Protein AF-A0A4R3VBX6-F1 (afdb_monomer)

Organism: Roseateles saccharophilus (NCBI:txid304)

Structure (mmCIF, N/CA/C/O backbone):
data_AF-A0A4R3VBX6-F1
#
_entry.id   AF-A0A4R3VBX6-F1
#
loop_
_atom_site.group_PDB
_atom_site.id
_atom_site.type_symbol
_atom_site.label_atom_id
_atom_site.label_alt_id
_atom_site.label_comp_id
_atom_site.label_asym_id
_atom_site.label_entity_id
_atom_site.label_seq_id
_atom_site.pdbx_PDB_ins_code
_atom_site.Cartn_x
_atom_site.Cartn_y
_atom_site.Cartn_z
_atom_site.occupancy
_atom_site.B_iso_or_equiv
_atom_site.auth_seq_id
_atom_site.auth_comp_id
_atom_site.auth_asym_id
_atom_site.auth_atom_id
_atom_site.pdbx_PDB_model_num
ATOM 1 N N . MET A 1 1 ? -24.095 37.339 25.255 1.00 48.41 1 MET A N 1
ATOM 2 C CA . MET A 1 1 ? -24.919 38.027 26.281 1.00 48.41 1 MET A CA 1
ATOM 3 C C . MET A 1 1 ? -25.856 37.111 27.073 1.00 48.41 1 MET A C 1
ATOM 5 O O . MET A 1 1 ? -25.620 37.004 28.266 1.00 48.41 1 MET A O 1
ATOM 9 N N . LYS A 1 2 ? -26.851 36.411 26.489 1.00 44.28 2 LYS A N 1
ATOM 10 C CA . LYS A 1 2 ? -27.877 35.645 27.255 1.00 44.28 2 LYS A CA 1
ATOM 11 C C . LYS A 1 2 ? -27.348 34.708 28.371 1.00 44.28 2 LYS A C 1
ATOM 13 O O . LYS A 1 2 ? -27.997 34.581 29.400 1.00 44.28 2 LYS A O 1
ATOM 18 N N . ARG A 1 3 ? -26.157 34.109 28.217 1.00 49.22 3 ARG A N 1
ATOM 19 C CA . ARG A 1 3 ? -25.524 33.247 29.243 1.00 49.22 3 ARG A CA 1
ATOM 20 C C . ARG A 1 3 ? -25.089 33.982 30.527 1.00 49.22 3 ARG A C 1
ATOM 22 O O . ARG A 1 3 ? -25.084 33.365 31.583 1.00 49.22 3 ARG A O 1
ATOM 29 N N . TYR A 1 4 ? -24.781 35.281 30.466 1.00 43.50 4 TYR A N 1
ATOM 30 C CA . TYR A 1 4 ? -24.396 36.062 31.653 1.00 43.50 4 TYR A CA 1
ATOM 31 C C . TYR A 1 4 ? -25.599 36.405 32.544 1.00 43.50 4 TYR A C 1
ATOM 33 O O . TYR A 1 4 ? -25.472 36.410 33.763 1.00 43.50 4 TYR A O 1
ATOM 41 N N . LEU A 1 5 ? -26.782 36.613 31.952 1.00 49.84 5 LEU A N 1
ATOM 42 C CA . LEU A 1 5 ? -28.023 36.861 32.699 1.00 49.84 5 LEU A CA 1
ATOM 43 C C . LEU A 1 5 ? -28.456 35.634 33.518 1.00 49.84 5 LEU A C 1
ATOM 45 O O . LEU A 1 5 ? -28.866 35.783 34.664 1.00 49.84 5 LEU A O 1
ATOM 49 N N . ALA A 1 6 ? -28.292 34.424 32.971 1.00 53.47 6 ALA A N 1
ATOM 50 C CA . ALA A 1 6 ? -28.570 33.184 33.699 1.00 53.47 6 ALA A CA 1
ATOM 51 C C . ALA A 1 6 ? -27.660 33.013 34.933 1.00 53.47 6 ALA A C 1
ATOM 53 O O . ALA A 1 6 ? -28.135 32.653 36.006 1.00 53.47 6 ALA A O 1
ATOM 54 N N . ALA A 1 7 ? -26.367 33.335 34.805 1.00 54.19 7 ALA A N 1
ATOM 55 C CA . ALA A 1 7 ? -25.422 33.294 35.923 1.00 54.19 7 ALA A CA 1
ATOM 56 C C . ALA A 1 7 ? -25.696 34.378 36.987 1.00 54.19 7 ALA A C 1
ATOM 58 O O . ALA A 1 7 ? -25.443 34.150 38.168 1.00 54.19 7 A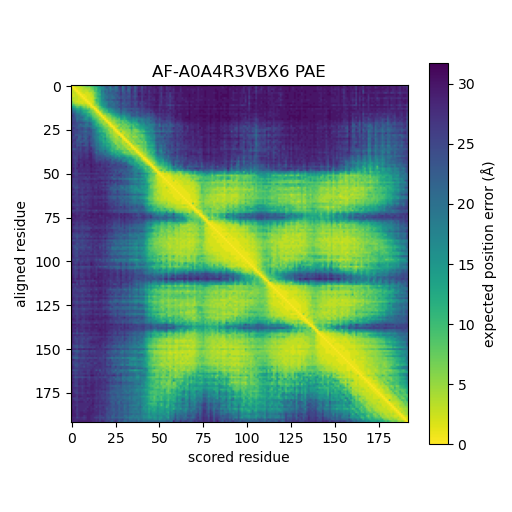LA A O 1
ATOM 59 N N . LEU A 1 8 ? -26.231 35.538 36.586 1.00 49.56 8 LEU A N 1
ATOM 60 C CA . LEU A 1 8 ? -26.621 36.604 37.513 1.00 49.56 8 LEU A CA 1
ATOM 61 C C . LEU A 1 8 ? -27.875 36.225 38.321 1.00 49.56 8 LEU A C 1
ATOM 63 O O . LEU A 1 8 ? -27.905 36.433 39.531 1.00 49.56 8 LEU A O 1
ATOM 67 N N . ALA A 1 9 ? -28.873 35.615 37.671 1.00 54.03 9 ALA A N 1
ATOM 68 C CA . ALA A 1 9 ? -30.117 35.184 38.312 1.00 54.03 9 ALA A CA 1
ATOM 69 C C . ALA A 1 9 ? -29.891 34.101 39.383 1.00 54.03 9 ALA A C 1
ATOM 71 O O . ALA A 1 9 ? -30.469 34.179 40.460 1.00 54.03 9 ALA A O 1
ATOM 72 N N . VAL A 1 10 ? -28.988 33.143 39.136 1.00 54.50 10 VAL A N 1
ATOM 73 C CA . VAL A 1 10 ? -28.615 32.100 40.116 1.00 54.50 10 VAL A CA 1
ATOM 74 C C . VAL A 1 10 ? -27.932 32.680 41.366 1.00 54.50 10 VAL A C 1
ATOM 76 O O . VAL A 1 10 ? -27.924 32.040 42.415 1.00 54.50 10 VAL A O 1
ATOM 79 N N . ARG A 1 11 ? -27.377 33.898 41.289 1.00 55.88 11 ARG A N 1
ATOM 80 C CA . ARG A 1 11 ? -26.692 34.562 42.410 1.00 55.88 11 ARG A CA 1
ATOM 81 C C . ARG A 1 11 ? -27.608 35.462 43.254 1.00 55.88 11 ARG A C 1
ATOM 83 O O . ARG A 1 11 ? -27.200 35.851 44.346 1.00 55.88 11 ARG A O 1
ATOM 90 N N . LEU A 1 12 ? -28.832 35.758 42.801 1.00 57.47 12 LEU A N 1
ATOM 91 C CA . LEU A 1 12 ? -29.881 36.361 43.633 1.00 57.47 12 LEU A CA 1
ATOM 92 C C . LEU A 1 12 ? -30.711 35.248 44.291 1.00 57.47 12 LEU A C 1
ATOM 94 O O . LEU A 1 12 ? -31.702 34.772 43.743 1.00 57.47 12 LEU A O 1
ATOM 98 N N . GLY A 1 13 ? -30.278 34.819 45.477 1.00 60.94 13 GLY A N 1
ATOM 99 C CA . GLY A 1 13 ? -30.939 33.769 46.251 1.00 60.94 13 GLY A CA 1
ATOM 100 C C . GLY A 1 13 ? -32.307 34.187 46.795 1.00 60.94 13 GLY A C 1
ATOM 101 O O . GLY A 1 13 ? -32.414 34.602 47.943 1.00 60.94 13 GLY A O 1
ATOM 102 N N . THR A 1 14 ? -33.355 34.026 45.988 1.00 58.94 14 THR A N 1
ATOM 103 C CA . THR A 1 14 ? -34.764 34.137 46.400 1.00 58.94 14 THR A CA 1
ATOM 104 C C . THR A 1 14 ? -35.565 32.979 45.810 1.00 58.94 14 THR A C 1
ATOM 106 O O . THR A 1 14 ? -36.120 33.091 44.717 1.00 58.94 14 THR A O 1
ATOM 109 N N . ILE A 1 15 ? -35.611 31.855 46.530 1.00 50.03 15 ILE A N 1
ATOM 110 C CA . ILE A 1 15 ? -36.481 30.716 46.212 1.00 50.03 15 ILE A CA 1
ATOM 111 C C . ILE A 1 15 ? -37.695 30.772 47.152 1.00 50.03 15 ILE A C 1
ATOM 113 O O . ILE A 1 15 ? -37.528 30.534 48.347 1.00 50.03 15 ILE A O 1
ATOM 117 N N . PRO A 1 16 ? -38.905 31.094 46.658 1.00 53.88 16 PRO A N 1
ATOM 118 C CA . PRO A 1 16 ? -40.135 30.822 47.391 1.00 53.88 16 PRO A CA 1
ATOM 119 C C . PRO A 1 16 ? -40.453 29.313 47.388 1.00 53.88 16 PRO A C 1
ATOM 121 O O . PRO A 1 16 ? -40.018 28.566 46.511 1.00 53.88 16 PRO A O 1
ATOM 124 N N . GLU A 1 17 ? -41.275 28.876 48.341 1.00 53.62 17 GLU A N 1
ATOM 125 C CA . GLU A 1 17 ? -41.513 27.461 48.682 1.00 53.62 17 GLU A CA 1
ATOM 126 C C . GLU A 1 17 ? -42.364 26.561 47.738 1.00 53.62 17 GLU A C 1
ATOM 128 O O . GLU A 1 17 ? -42.372 25.355 47.985 1.00 53.62 17 GLU A O 1
ATOM 133 N N . PRO A 1 18 ? -43.047 26.978 46.641 1.00 52.00 18 PRO A N 1
ATOM 134 C CA . PRO A 1 18 ? -43.838 26.018 45.848 1.00 52.00 18 PRO A CA 1
ATOM 135 C C . PRO A 1 18 ? -42.998 25.066 44.966 1.00 52.00 18 PRO A C 1
ATOM 137 O O . PRO A 1 18 ? -43.551 24.277 44.199 1.00 52.00 18 PRO A O 1
ATOM 140 N N . ALA A 1 19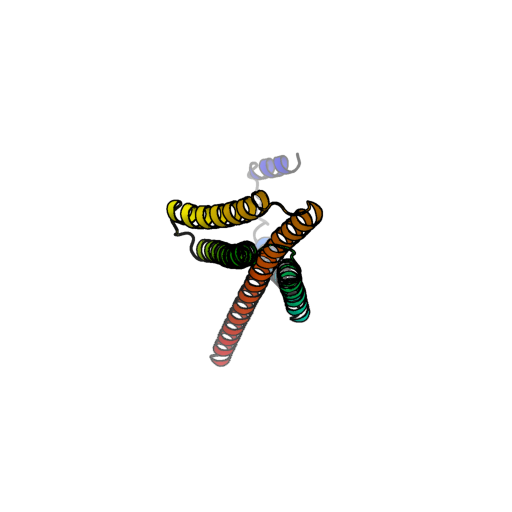 ? -41.663 25.119 45.039 1.00 53.88 19 ALA A N 1
ATOM 141 C CA . ALA A 1 19 ? -40.765 24.424 44.115 1.00 53.88 19 ALA A CA 1
ATOM 142 C C . ALA A 1 19 ? -40.692 22.890 44.286 1.00 53.88 19 ALA A C 1
ATOM 144 O O . ALA A 1 19 ? -40.231 22.210 43.370 1.00 53.88 19 ALA A O 1
ATOM 145 N N . PHE A 1 20 ? -41.136 22.314 45.411 1.00 53.22 20 PHE A N 1
ATOM 146 C CA . PHE A 1 20 ? -40.934 20.879 45.676 1.00 53.22 20 PHE A CA 1
ATOM 147 C C . PHE A 1 20 ? -41.836 19.957 44.831 1.00 53.22 20 PHE A C 1
ATOM 149 O O . PHE A 1 20 ? -41.401 18.889 44.400 1.00 53.22 20 PHE A O 1
ATOM 156 N N . ALA A 1 21 ? -43.067 20.383 44.522 1.00 53.22 21 ALA A N 1
ATOM 157 C CA . ALA A 1 21 ? -44.043 19.565 43.791 1.00 53.22 21 ALA A CA 1
ATOM 158 C C . ALA A 1 21 ? -43.707 19.372 42.296 1.00 53.22 21 ALA A C 1
ATOM 160 O O . ALA A 1 21 ? -44.076 18.359 41.708 1.00 53.22 21 ALA A O 1
ATOM 161 N N . GLY A 1 22 ? -42.979 20.308 41.674 1.00 51.50 22 GLY A N 1
ATOM 162 C CA . GLY A 1 22 ? -42.596 20.210 40.257 1.00 51.50 22 GLY A CA 1
ATOM 163 C C . GLY A 1 22 ? -41.413 19.270 39.982 1.00 51.50 22 GLY A C 1
ATOM 164 O O . GLY A 1 22 ? -41.263 18.769 38.868 1.00 51.50 22 GLY A O 1
ATOM 165 N N . ILE A 1 23 ? -40.572 19.000 40.988 1.00 55.59 23 ILE A N 1
ATOM 166 C CA . ILE A 1 23 ? -39.297 18.278 40.819 1.00 55.59 23 ILE A CA 1
ATOM 167 C C . ILE A 1 23 ? -39.508 16.783 40.525 1.00 55.59 23 ILE A C 1
ATOM 169 O O . ILE A 1 23 ? -38.696 16.167 39.831 1.00 55.59 23 ILE A O 1
ATOM 173 N N . THR A 1 24 ? -40.590 16.186 41.027 1.00 54.62 24 THR A N 1
ATOM 174 C CA . THR A 1 24 ? -40.924 14.772 40.792 1.00 54.62 24 THR A CA 1
ATOM 175 C C . THR A 1 24 ? -41.469 14.544 39.380 1.00 54.62 24 THR A C 1
ATOM 177 O O . THR A 1 24 ? -41.017 13.628 38.690 1.00 54.62 24 THR A O 1
ATOM 180 N N . GLN A 1 25 ? -42.374 15.409 38.914 1.00 55.84 25 GLN A N 1
ATOM 181 C CA . GLN A 1 25 ? -42.999 15.298 37.593 1.00 55.84 25 GLN A CA 1
ATOM 182 C C . GLN A 1 25 ? -42.034 15.647 36.446 1.00 55.84 25 GLN A C 1
ATOM 184 O O . GLN A 1 25 ? -42.035 14.963 35.420 1.00 55.84 25 GLN A O 1
ATOM 189 N N . ASP A 1 26 ? -41.151 16.639 36.628 1.00 51.41 26 ASP A N 1
ATOM 190 C CA . ASP A 1 26 ? -40.107 16.961 35.641 1.00 51.41 26 ASP A CA 1
ATOM 191 C C . ASP A 1 26 ? -39.120 15.791 35.459 1.00 51.41 26 ASP A C 1
ATOM 193 O O . ASP A 1 26 ? -38.760 15.443 34.332 1.00 51.41 26 ASP A O 1
ATOM 197 N N . ARG A 1 27 ? -38.752 15.100 36.552 1.00 55.97 27 ARG A N 1
ATOM 198 C CA . ARG A 1 27 ? -37.882 13.911 36.503 1.00 55.97 27 ARG A CA 1
ATOM 199 C C . ARG A 1 27 ? -38.476 12.766 35.686 1.00 55.97 27 ARG A C 1
ATOM 201 O O . ARG A 1 27 ? -37.740 12.151 34.917 1.00 55.97 27 ARG A O 1
ATOM 208 N N . ALA A 1 28 ? -39.771 12.488 35.837 1.00 53.66 28 ALA A N 1
ATOM 209 C CA . ALA A 1 28 ? -40.440 11.413 35.106 1.00 53.66 28 ALA A CA 1
ATOM 210 C C . ALA A 1 28 ? -40.414 11.670 33.588 1.00 53.66 28 ALA A C 1
ATOM 212 O O . ALA A 1 28 ? -39.897 10.848 32.833 1.00 53.66 28 ALA A O 1
ATOM 213 N N . HIS A 1 29 ? -40.855 12.855 33.148 1.00 53.84 29 HIS A N 1
ATOM 214 C CA . HIS A 1 29 ? -40.830 13.228 31.728 1.00 53.84 29 HIS A CA 1
ATOM 215 C C . HIS A 1 29 ? -39.414 13.306 31.143 1.00 53.84 29 HIS A C 1
ATOM 217 O O . HIS A 1 29 ? -39.206 12.955 29.980 1.00 53.84 29 HIS A O 1
ATOM 223 N N . ARG A 1 30 ? -38.428 13.747 31.934 1.00 59.31 30 ARG A N 1
ATOM 224 C CA . ARG A 1 30 ? -37.023 13.810 31.511 1.00 59.31 30 ARG A CA 1
ATOM 225 C C . ARG A 1 30 ? -36.424 12.417 31.294 1.00 59.31 30 ARG A C 1
ATOM 227 O O . ARG A 1 30 ? -35.681 12.241 30.334 1.00 59.31 30 ARG A O 1
ATOM 234 N N . ASN A 1 31 ? -36.770 11.443 32.141 1.00 56.62 31 ASN A N 1
ATOM 235 C CA . ASN A 1 31 ? -36.262 10.072 32.049 1.00 56.62 31 ASN A CA 1
ATOM 236 C C . ASN A 1 31 ? -36.825 9.311 30.832 1.00 56.62 31 ASN A C 1
ATOM 238 O O . ASN A 1 31 ? -36.083 8.574 30.181 1.00 56.62 31 ASN A O 1
ATOM 242 N N . SER A 1 32 ? -38.102 9.530 30.486 1.00 58.91 32 SER A N 1
ATOM 243 C CA . SER A 1 32 ? -38.695 8.999 29.246 1.00 58.91 32 SER A CA 1
ATOM 244 C C . SER A 1 32 ? -38.010 9.578 28.008 1.00 58.91 32 SER A C 1
ATOM 246 O O . SER A 1 32 ? -37.496 8.813 27.199 1.00 58.91 32 SER A O 1
ATOM 248 N N . ARG A 1 33 ? -37.863 10.913 27.924 1.00 56.25 33 ARG A N 1
ATOM 249 C CA . ARG A 1 33 ? -37.149 11.561 26.806 1.00 56.25 33 ARG A CA 1
ATOM 250 C C . ARG A 1 33 ? -35.740 11.005 26.606 1.00 56.25 33 ARG A C 1
ATOM 252 O O . ARG A 1 33 ? -35.373 10.692 25.485 1.00 56.25 33 ARG A O 1
ATOM 259 N N . SER A 1 34 ? -34.975 10.811 27.683 1.00 56.00 34 SER A N 1
ATOM 260 C CA . SER A 1 34 ? -33.624 10.242 27.574 1.00 56.00 34 SER A CA 1
ATOM 261 C C . SER A 1 34 ? -33.580 8.769 27.149 1.00 56.00 34 SER A C 1
ATOM 263 O O . SER A 1 34 ? -32.528 8.318 26.701 1.00 56.00 34 SER A O 1
ATOM 265 N N . HIS A 1 35 ? -34.677 8.014 27.286 1.00 54.16 35 HIS A N 1
ATOM 266 C CA . HIS A 1 35 ? -34.794 6.673 26.704 1.00 54.16 35 HIS A CA 1
ATOM 267 C C . HIS A 1 35 ? -35.134 6.756 25.211 1.00 54.16 35 HIS A C 1
ATOM 269 O O . HIS A 1 35 ? -34.450 6.120 24.410 1.00 54.16 35 HIS A O 1
ATOM 275 N N . ASP A 1 36 ? -36.098 7.599 24.832 1.00 56.78 36 ASP A N 1
ATOM 276 C CA . ASP A 1 36 ? -36.483 7.820 23.432 1.00 56.78 36 ASP A CA 1
ATOM 277 C C . ASP A 1 36 ? -35.296 8.342 22.594 1.00 56.78 36 ASP A C 1
ATOM 279 O O . ASP A 1 36 ? -34.997 7.802 21.527 1.00 56.78 36 ASP A O 1
ATOM 283 N N . ASP A 1 37 ? -34.546 9.320 23.118 1.00 57.00 37 ASP A N 1
ATOM 284 C CA . ASP A 1 37 ? -33.343 9.887 22.488 1.00 57.00 37 ASP A CA 1
ATOM 285 C C . ASP A 1 37 ? -32.208 8.844 22.338 1.00 57.00 37 ASP A C 1
ATOM 287 O O . ASP A 1 37 ? -31.446 8.880 21.369 1.00 57.00 37 ASP A O 1
ATOM 291 N N . ASN A 1 38 ? -32.099 7.880 23.265 1.00 57.16 38 ASN A N 1
ATOM 292 C CA . ASN A 1 38 ? -31.128 6.777 23.182 1.00 57.16 38 ASN A CA 1
ATOM 293 C C . ASN A 1 38 ? -31.536 5.723 22.142 1.00 57.16 38 ASN A C 1
ATOM 295 O O . ASN A 1 38 ? -30.680 5.181 21.445 1.00 57.16 38 ASN A O 1
ATOM 299 N N . MET A 1 39 ? -32.835 5.428 22.026 1.00 54.12 39 MET A N 1
ATOM 300 C CA . MET A 1 39 ? -33.354 4.468 21.046 1.00 54.12 39 MET A CA 1
ATOM 301 C C . MET A 1 39 ? -33.310 5.038 19.621 1.00 54.12 39 MET A C 1
ATOM 303 O O . MET A 1 39 ? -32.984 4.310 18.683 1.00 54.12 39 MET A O 1
ATOM 307 N N . ALA A 1 40 ? -33.556 6.342 19.456 1.00 56.78 40 ALA A N 1
ATOM 308 C CA . ALA A 1 40 ? -33.462 7.034 18.169 1.00 56.78 40 ALA A CA 1
ATOM 309 C C . ALA A 1 40 ? -32.020 7.155 17.634 1.00 56.78 40 ALA A C 1
ATOM 311 O O . ALA A 1 40 ? -31.827 7.253 16.423 1.00 56.78 40 ALA A O 1
ATOM 312 N N . ASN A 1 41 ? -31.011 7.123 18.513 1.00 54.56 41 ASN A N 1
ATOM 313 C CA . ASN A 1 41 ? -29.592 7.206 18.152 1.00 54.56 41 ASN A CA 1
ATOM 314 C C . ASN A 1 41 ? -28.861 5.850 18.232 1.00 54.56 41 ASN A C 1
ATOM 316 O O . ASN A 1 41 ? -27.654 5.792 18.481 1.00 54.56 41 ASN A O 1
ATOM 320 N N . ALA A 1 42 ? -29.574 4.741 18.007 1.00 55.47 42 ALA A N 1
ATOM 321 C CA . ALA A 1 42 ? -28.929 3.461 17.739 1.00 55.47 42 ALA A CA 1
ATOM 322 C C . ALA A 1 42 ? -28.071 3.596 16.460 1.00 55.47 42 ALA A C 1
ATOM 324 O O . ALA A 1 42 ? -28.621 3.898 15.396 1.00 55.47 42 ALA A O 1
ATOM 325 N N . PRO A 1 43 ? -26.737 3.402 16.518 1.00 57.12 43 PRO A N 1
ATOM 326 C CA . PRO A 1 43 ? -25.882 3.627 15.362 1.00 57.12 43 PRO A CA 1
ATOM 327 C C . PRO A 1 43 ? -26.265 2.658 14.244 1.00 57.12 43 PRO A C 1
ATOM 329 O O . PRO A 1 43 ? -26.184 1.440 14.404 1.00 57.12 43 PRO A O 1
ATOM 332 N N . VAL A 1 44 ? -26.679 3.205 13.099 1.00 55.19 44 VAL A N 1
ATOM 333 C CA . VAL A 1 44 ? -27.002 2.420 11.905 1.00 55.19 44 VAL A CA 1
ATOM 334 C C . VAL A 1 44 ? -25.707 1.792 11.395 1.00 55.19 44 VAL A C 1
ATOM 336 O O . VAL A 1 44 ? -24.928 2.440 10.694 1.00 55.19 44 VAL A O 1
ATOM 339 N N . ILE A 1 45 ? -25.472 0.528 11.758 1.00 50.12 45 ILE A N 1
ATOM 340 C CA . ILE A 1 45 ? -24.322 -0.258 11.299 1.00 50.12 45 ILE A CA 1
ATOM 341 C C . ILE A 1 45 ? -24.496 -0.510 9.799 1.00 50.12 45 ILE A C 1
ATOM 343 O O . ILE A 1 45 ? -25.115 -1.481 9.359 1.00 50.12 45 ILE A O 1
ATOM 347 N N . ARG A 1 46 ? -23.968 0.414 8.995 1.00 49.78 46 ARG A N 1
ATOM 348 C CA . ARG A 1 46 ? -23.868 0.282 7.546 1.00 49.78 46 ARG A CA 1
ATOM 349 C C . ARG A 1 46 ? -22.865 -0.836 7.262 1.00 49.78 46 ARG A C 1
ATOM 351 O O . ARG A 1 46 ? -21.665 -0.636 7.406 1.00 49.78 46 ARG A O 1
ATOM 358 N N . ARG A 1 47 ? -23.347 -2.019 6.875 1.00 50.41 47 ARG A N 1
ATOM 359 C CA . ARG A 1 47 ? -22.468 -3.069 6.348 1.00 50.41 47 ARG A CA 1
ATOM 360 C C . ARG A 1 47 ? -21.867 -2.597 5.028 1.00 50.41 47 ARG A C 1
ATOM 362 O O . ARG A 1 47 ? -22.568 -2.587 4.016 1.00 50.41 47 ARG A O 1
ATOM 369 N N . ASP A 1 48 ? -20.575 -2.290 5.033 1.00 54.97 48 ASP A N 1
ATOM 370 C CA . ASP A 1 48 ? -19.782 -2.310 3.809 1.00 54.97 48 ASP A CA 1
ATOM 371 C C . ASP A 1 48 ? -19.699 -3.765 3.340 1.00 54.97 48 ASP A C 1
ATOM 373 O O . ASP A 1 48 ? -19.021 -4.620 3.913 1.00 54.97 48 ASP A O 1
ATOM 377 N N . THR A 1 49 ? -20.519 -4.079 2.338 1.00 60.78 49 THR A N 1
ATOM 378 C CA . THR A 1 49 ? -20.693 -5.434 1.822 1.00 60.78 49 THR A CA 1
ATOM 379 C C . THR A 1 49 ? -19.376 -5.990 1.295 1.00 60.78 49 THR A C 1
ATOM 381 O O . THR A 1 49 ? -18.561 -5.275 0.713 1.00 60.78 49 THR A O 1
ATOM 384 N N . GLY A 1 50 ? -19.193 -7.311 1.409 1.00 63.25 50 GLY A N 1
ATOM 385 C CA . GLY A 1 50 ? -17.994 -8.004 0.916 1.00 63.25 50 GLY A CA 1
ATOM 386 C C . GLY A 1 50 ? -17.669 -7.753 -0.567 1.00 63.25 50 GLY A C 1
ATOM 387 O O . GLY A 1 50 ? -16.529 -7.954 -0.973 1.00 63.25 50 GLY A O 1
ATOM 388 N N . ALA A 1 51 ? -18.631 -7.250 -1.349 1.00 70.06 51 ALA A N 1
ATOM 389 C CA . ALA A 1 51 ? -18.435 -6.727 -2.698 1.00 70.06 51 ALA A CA 1
ATOM 390 C C . ALA A 1 51 ? -17.420 -5.564 -2.765 1.00 70.06 51 ALA A C 1
ATOM 392 O O . ALA A 1 51 ? -16.558 -5.573 -3.640 1.00 70.06 51 ALA A O 1
ATOM 393 N N . TRP A 1 52 ? -17.453 -4.608 -1.826 1.00 72.25 52 TRP A N 1
ATOM 394 C CA . TRP A 1 52 ? -16.474 -3.511 -1.772 1.00 72.25 52 TRP A CA 1
ATOM 395 C C . TRP A 1 52 ? -15.073 -4.025 -1.411 1.00 72.25 52 TRP A C 1
ATOM 397 O O . TRP A 1 52 ? -14.083 -3.676 -2.053 1.00 72.25 52 TRP A O 1
ATOM 407 N N . ARG A 1 53 ? -14.992 -4.958 -0.452 1.00 75.19 53 ARG A N 1
ATOM 408 C CA . ARG A 1 53 ? -13.750 -5.677 -0.120 1.00 75.19 53 ARG A CA 1
ATOM 409 C C . ARG A 1 53 ? -13.177 -6.422 -1.331 1.00 75.19 53 ARG A C 1
ATOM 411 O O . ARG A 1 53 ? -11.969 -6.369 -1.557 1.00 75.19 53 ARG A O 1
ATOM 418 N N . LEU A 1 54 ? -14.026 -7.088 -2.116 1.00 75.81 54 LEU A N 1
ATOM 419 C CA . LEU A 1 54 ? -13.622 -7.774 -3.344 1.00 75.81 54 LEU A CA 1
ATOM 420 C C . LEU A 1 54 ? -13.113 -6.779 -4.400 1.00 75.81 54 LEU A C 1
ATOM 422 O O . LEU A 1 54 ? -12.079 -7.025 -5.012 1.00 75.81 54 LEU A O 1
ATOM 426 N N . GLN A 1 55 ? -13.779 -5.632 -4.564 1.00 82.69 55 GLN A N 1
ATOM 427 C CA . GLN A 1 55 ? -13.352 -4.563 -5.473 1.00 82.69 55 GLN A CA 1
ATOM 428 C C . GLN A 1 55 ? -11.951 -4.033 -5.123 1.00 82.69 55 GLN A C 1
ATOM 430 O O . GLN A 1 55 ? -11.102 -3.941 -6.008 1.00 82.69 55 GLN A O 1
ATOM 435 N N . VAL A 1 56 ? -11.675 -3.748 -3.844 1.00 81.31 56 VAL A N 1
ATOM 436 C CA . VAL A 1 56 ? -10.340 -3.311 -3.384 1.00 81.31 56 VAL A CA 1
ATOM 437 C C . VAL A 1 56 ? -9.279 -4.388 -3.647 1.00 81.31 56 VAL A C 1
ATOM 439 O O . VAL A 1 56 ? -8.181 -4.073 -4.106 1.00 81.31 56 VAL A O 1
ATOM 442 N N . TRP A 1 57 ? -9.611 -5.666 -3.429 1.00 83.12 57 TRP A N 1
ATOM 443 C CA . TRP A 1 57 ? -8.739 -6.795 -3.776 1.00 83.12 57 TRP A CA 1
ATOM 444 C C . TRP A 1 57 ? -8.434 -6.876 -5.276 1.00 83.12 57 TRP A C 1
ATOM 446 O O . TRP A 1 57 ? -7.289 -7.120 -5.653 1.00 83.12 57 TRP A O 1
ATOM 456 N N . VAL A 1 58 ? -9.431 -6.639 -6.133 1.00 84.62 58 VAL A N 1
ATOM 457 C CA . VAL A 1 58 ? -9.258 -6.609 -7.592 1.00 84.62 58 VAL A CA 1
ATOM 458 C C . VAL A 1 58 ? -8.356 -5.443 -8.011 1.00 84.62 58 VAL A C 1
ATOM 460 O O . VAL A 1 58 ? -7.428 -5.661 -8.786 1.00 84.62 58 VAL A O 1
ATOM 463 N N . SER A 1 59 ? -8.535 -4.237 -7.461 1.00 84.88 59 SER A N 1
ATOM 464 C CA . SER A 1 59 ? -7.637 -3.096 -7.724 1.00 84.88 59 SER A CA 1
ATOM 465 C C . SER A 1 59 ? -6.194 -3.364 -7.279 1.00 84.88 59 SER A C 1
ATOM 467 O O . SER A 1 59 ? -5.254 -3.083 -8.028 1.00 84.88 59 SER A O 1
ATOM 469 N N . PHE A 1 60 ? -6.001 -3.982 -6.110 1.00 86.38 60 PHE A N 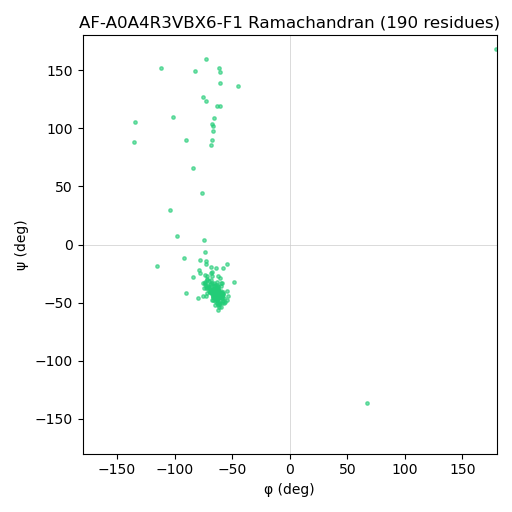1
ATOM 470 C CA . PHE A 1 60 ? -4.678 -4.394 -5.638 1.00 86.38 60 PHE A CA 1
ATOM 471 C C . PHE A 1 60 ? -4.039 -5.442 -6.565 1.00 86.38 60 PHE A C 1
ATOM 473 O O . PHE A 1 60 ? -2.891 -5.275 -6.978 1.00 86.38 60 PHE A O 1
ATOM 480 N N . ALA A 1 61 ? -4.787 -6.475 -6.964 1.00 85.69 61 ALA A N 1
ATOM 481 C CA . ALA A 1 61 ? -4.307 -7.503 -7.887 1.00 85.69 61 ALA A CA 1
ATOM 482 C C . ALA A 1 61 ? -3.940 -6.921 -9.263 1.00 85.69 61 ALA A C 1
ATOM 484 O O . ALA A 1 61 ? -2.870 -7.225 -9.787 1.00 85.69 61 ALA A O 1
ATOM 485 N N . ILE A 1 62 ? -4.769 -6.028 -9.817 1.00 86.94 62 ILE A N 1
ATOM 486 C CA . ILE A 1 62 ? -4.475 -5.296 -11.060 1.00 86.94 62 ILE A CA 1
ATOM 487 C C . ILE A 1 62 ? -3.192 -4.468 -10.913 1.00 86.94 62 ILE A C 1
ATOM 489 O O . ILE A 1 62 ? -2.371 -4.465 -11.824 1.00 86.94 62 ILE A O 1
ATOM 493 N N . SER A 1 63 ? -2.971 -3.825 -9.763 1.00 85.69 63 SER A N 1
ATOM 494 C CA . SER A 1 63 ? -1.754 -3.042 -9.497 1.00 85.69 63 SER A CA 1
ATOM 495 C C . SER A 1 63 ? -0.496 -3.915 -9.496 1.00 85.69 63 SER A C 1
ATOM 497 O O . SER A 1 63 ? 0.475 -3.599 -10.180 1.00 85.69 63 SER A O 1
ATOM 499 N N . VAL A 1 64 ? -0.531 -5.050 -8.785 1.00 84.94 64 VAL A N 1
ATOM 500 C CA . VAL A 1 64 ? 0.563 -6.037 -8.773 1.00 84.94 64 VAL A CA 1
ATOM 501 C C . VAL A 1 64 ? 0.822 -6.579 -10.182 1.00 84.94 64 VAL A C 1
ATOM 503 O O . VAL A 1 64 ? 1.979 -6.689 -10.589 1.00 84.94 64 VAL A O 1
ATOM 506 N N . MET A 1 65 ? -0.232 -6.857 -10.954 1.00 85.75 65 MET A N 1
ATOM 507 C CA . MET A 1 65 ? -0.116 -7.332 -12.335 1.00 85.75 65 MET A CA 1
ATOM 508 C C . MET A 1 65 ? 0.435 -6.261 -13.287 1.00 85.75 65 MET A C 1
ATOM 510 O O . MET A 1 65 ? 1.244 -6.602 -14.148 1.00 85.75 65 MET A O 1
ATOM 514 N N . LEU A 1 66 ? 0.081 -4.979 -13.125 1.00 85.50 66 LEU A N 1
ATOM 515 C CA . LEU A 1 66 ? 0.652 -3.873 -13.912 1.00 85.50 66 LEU A CA 1
ATOM 516 C C . LEU A 1 66 ? 2.146 -3.690 -13.629 1.00 85.50 66 LEU A C 1
ATOM 518 O O . LEU A 1 66 ? 2.927 -3.539 -14.570 1.00 85.50 66 LEU A O 1
ATOM 522 N N . CYS A 1 67 ? 2.548 -3.749 -12.353 1.00 83.12 67 CYS A N 1
ATOM 523 C CA . CYS A 1 67 ? 3.956 -3.747 -11.955 1.00 83.12 67 CYS A CA 1
ATOM 524 C C . CYS A 1 67 ? 4.695 -4.947 -12.556 1.00 83.12 67 CYS A C 1
ATOM 526 O O . CYS A 1 67 ? 5.687 -4.765 -13.257 1.00 83.12 67 CYS A O 1
ATOM 528 N N . GLY A 1 68 ? 4.195 -6.168 -12.334 1.00 82.44 68 GLY A N 1
ATOM 529 C CA . GLY A 1 68 ? 4.814 -7.398 -12.832 1.00 82.44 68 GLY A CA 1
ATOM 530 C C . GLY A 1 68 ? 4.949 -7.421 -14.355 1.00 82.44 68 GLY A C 1
ATOM 531 O O . GLY A 1 68 ? 6.022 -7.724 -14.867 1.00 82.44 68 GLY A O 1
ATOM 532 N N . SER A 1 69 ? 3.905 -7.008 -15.079 1.00 82.88 69 SER A N 1
ATOM 533 C CA . SER A 1 69 ? 3.930 -6.886 -16.545 1.00 82.88 69 SER A CA 1
ATOM 534 C C . SER A 1 69 ? 4.918 -5.814 -17.009 1.00 82.88 69 SER A C 1
ATOM 536 O O . SER A 1 69 ? 5.654 -6.032 -17.968 1.00 82.88 69 SER A O 1
ATOM 538 N N . GLY A 1 70 ? 4.992 -4.688 -16.289 1.00 77.50 70 GLY A N 1
ATOM 539 C CA . GLY A 1 70 ? 5.972 -3.629 -16.522 1.00 77.50 70 GLY A CA 1
ATOM 540 C C . GLY A 1 70 ? 7.416 -4.109 -16.404 1.00 77.50 70 GLY A C 1
ATOM 541 O O . GLY A 1 70 ? 8.233 -3.798 -17.264 1.00 77.50 70 GLY A O 1
ATOM 542 N N . LEU A 1 71 ? 7.728 -4.910 -15.380 1.00 75.25 71 LEU A N 1
ATOM 543 C CA . LEU A 1 71 ? 9.059 -5.502 -15.206 1.00 75.25 71 LEU A CA 1
ATOM 544 C C . LEU A 1 71 ? 9.328 -6.638 -16.213 1.00 75.25 71 LEU A C 1
ATOM 546 O O . LEU A 1 71 ? 10.467 -6.805 -16.651 1.00 75.25 71 LEU A O 1
ATOM 550 N N . ALA A 1 72 ? 8.302 -7.397 -16.611 1.00 74.25 72 ALA A N 1
ATOM 551 C CA . ALA A 1 72 ? 8.431 -8.474 -17.592 1.00 74.25 72 ALA A CA 1
ATOM 552 C C . ALA A 1 72 ? 8.770 -7.950 -19.000 1.00 74.25 72 ALA A C 1
ATOM 554 O O . ALA A 1 72 ? 9.632 -8.520 -19.671 1.00 74.25 72 ALA A O 1
ATOM 555 N N . TRP A 1 73 ? 8.136 -6.856 -19.440 1.00 72.12 73 TRP A N 1
ATOM 556 C CA . TRP A 1 73 ? 8.316 -6.319 -20.796 1.00 72.12 73 TRP A CA 1
ATOM 557 C C . TRP A 1 73 ? 9.610 -5.523 -21.013 1.00 72.12 73 TRP A C 1
ATOM 559 O O . TRP A 1 73 ? 10.112 -5.521 -22.137 1.00 72.12 73 TRP A O 1
ATOM 569 N N . LEU A 1 74 ? 10.225 -4.931 -19.980 1.00 63.44 74 LEU A N 1
ATOM 570 C CA . LEU A 1 74 ? 11.586 -4.400 -20.135 1.00 63.44 74 LEU A CA 1
ATOM 571 C C . LEU A 1 74 ? 11.644 -3.187 -21.106 1.00 63.44 74 LEU A C 1
ATOM 573 O O . LEU A 1 74 ? 10.782 -2.314 -21.035 1.00 63.44 74 LEU A O 1
ATOM 577 N N . PRO A 1 75 ? 12.629 -3.111 -22.026 1.00 57.38 75 PRO A N 1
ATOM 578 C CA . PRO A 1 75 ? 13.806 -3.969 -22.165 1.00 57.38 75 PRO A CA 1
ATOM 579 C C . PRO A 1 75 ? 14.938 -3.542 -21.214 1.00 57.38 75 PRO A C 1
ATOM 581 O O . PRO A 1 75 ? 15.100 -2.367 -20.901 1.00 57.38 75 PRO A O 1
ATOM 584 N N . GLY A 1 76 ? 15.751 -4.503 -20.776 1.00 59.00 76 GLY A N 1
ATOM 585 C CA . GLY A 1 76 ? 16.938 -4.267 -19.945 1.00 59.00 76 GLY A CA 1
ATOM 586 C C . GLY A 1 76 ? 17.653 -5.574 -19.599 1.00 59.00 76 GLY A C 1
ATOM 587 O O . GLY A 1 76 ? 17.090 -6.650 -19.828 1.00 59.00 76 GLY A O 1
ATOM 588 N N . ALA A 1 77 ? 18.867 -5.490 -19.051 1.00 64.44 77 ALA A N 1
ATOM 589 C CA . ALA A 1 77 ? 19.619 -6.660 -18.602 1.00 64.44 77 ALA A CA 1
ATOM 590 C C . ALA A 1 77 ? 18.855 -7.415 -17.499 1.00 64.44 77 ALA A C 1
ATOM 592 O O . ALA A 1 77 ? 18.272 -6.798 -16.604 1.00 64.44 77 ALA A O 1
ATOM 593 N N . ASP A 1 78 ? 18.862 -8.748 -17.542 1.00 70.81 78 ASP A N 1
ATOM 594 C CA . ASP A 1 78 ? 18.077 -9.579 -16.616 1.00 70.81 78 ASP A CA 1
ATOM 595 C C . ASP A 1 78 ? 18.467 -9.368 -15.146 1.00 70.81 78 ASP A C 1
ATOM 597 O O . ASP A 1 78 ? 17.619 -9.458 -14.259 1.00 70.81 78 ASP A O 1
ATOM 601 N N . LEU A 1 79 ? 19.728 -8.999 -14.892 1.00 71.25 79 LEU A N 1
ATOM 602 C CA . LEU A 1 79 ? 20.236 -8.674 -13.561 1.00 71.25 79 LEU A CA 1
ATOM 603 C C . LEU A 1 79 ? 19.539 -7.445 -12.952 1.00 71.25 79 LEU A C 1
ATOM 605 O O . LEU A 1 79 ? 19.126 -7.490 -11.793 1.00 71.25 79 LEU A O 1
ATOM 609 N N . ASP A 1 80 ? 19.345 -6.377 -13.732 1.00 72.56 80 ASP A N 1
ATOM 610 C CA . ASP A 1 80 ? 18.660 -5.171 -13.255 1.00 72.56 80 ASP A CA 1
ATOM 611 C C . ASP A 1 80 ? 17.159 -5.428 -13.056 1.00 72.56 80 ASP A C 1
ATOM 613 O O . ASP A 1 80 ? 16.560 -4.926 -12.104 1.00 72.56 80 ASP A O 1
ATOM 617 N N . ARG A 1 81 ? 16.543 -6.260 -13.913 1.00 75.25 81 ARG A N 1
ATOM 618 C CA . ARG A 1 81 ? 15.145 -6.690 -13.735 1.00 75.25 81 ARG A CA 1
ATOM 619 C C . ARG A 1 81 ? 14.978 -7.507 -12.456 1.00 75.25 81 ARG A C 1
ATOM 621 O O . ARG A 1 81 ? 14.058 -7.242 -11.688 1.00 75.25 81 ARG A O 1
ATOM 628 N N . ALA A 1 82 ? 15.869 -8.464 -12.198 1.00 78.19 82 ALA A N 1
ATOM 629 C CA . ALA A 1 82 ? 15.849 -9.275 -10.984 1.00 78.19 82 ALA A CA 1
ATOM 630 C C . ALA A 1 82 ? 16.060 -8.417 -9.724 1.00 78.19 82 ALA A C 1
ATOM 632 O O . ALA A 1 82 ? 15.325 -8.570 -8.746 1.00 78.19 82 ALA A O 1
ATOM 633 N N . PHE A 1 83 ? 16.997 -7.463 -9.768 1.00 76.31 83 PHE A N 1
ATOM 634 C CA . PHE A 1 83 ? 17.201 -6.482 -8.700 1.00 76.31 83 PHE A CA 1
ATOM 635 C C . PHE A 1 83 ? 15.937 -5.646 -8.443 1.00 76.31 83 PHE A C 1
ATOM 637 O O . PHE A 1 83 ? 15.535 -5.480 -7.290 1.00 76.31 83 PHE A O 1
ATOM 644 N N . MET A 1 84 ? 15.256 -5.192 -9.502 1.00 80.06 84 MET A N 1
ATOM 645 C CA . MET A 1 84 ? 13.972 -4.495 -9.392 1.00 80.06 84 MET A CA 1
ATOM 646 C C . MET A 1 84 ? 12.884 -5.368 -8.763 1.00 80.06 84 MET A C 1
ATOM 648 O O . MET A 1 84 ? 12.256 -4.922 -7.807 1.00 80.06 84 MET A O 1
ATOM 652 N N . VAL A 1 85 ? 12.671 -6.607 -9.228 1.00 82.06 85 VAL A N 1
ATOM 653 C CA . VAL A 1 85 ? 11.659 -7.511 -8.641 1.00 82.06 85 VAL A CA 1
ATOM 654 C C . VAL A 1 85 ? 11.897 -7.669 -7.137 1.00 82.06 85 VAL A C 1
ATOM 656 O O . VAL A 1 85 ? 10.970 -7.483 -6.347 1.00 82.06 85 VAL A O 1
ATOM 659 N N . MET A 1 86 ? 13.142 -7.930 -6.728 1.00 85.06 86 MET A N 1
ATOM 660 C CA . MET A 1 86 ? 13.504 -8.051 -5.313 1.00 85.06 86 MET A CA 1
ATOM 661 C C . MET A 1 86 ? 13.261 -6.751 -4.532 1.00 85.06 86 MET A C 1
ATOM 663 O O . MET A 1 86 ? 12.699 -6.796 -3.438 1.00 85.06 86 MET A O 1
ATOM 667 N N . GLY A 1 87 ? 13.612 -5.591 -5.098 1.00 85.06 87 GLY A N 1
ATOM 668 C CA . GLY A 1 87 ? 13.363 -4.278 -4.492 1.00 85.06 87 GLY A CA 1
ATOM 669 C C . GLY A 1 87 ? 11.874 -3.980 -4.288 1.00 85.06 87 GLY A C 1
ATOM 670 O O . GLY A 1 87 ? 11.471 -3.581 -3.195 1.00 85.06 87 GLY A O 1
ATOM 671 N N . TYR A 1 88 ? 11.033 -4.252 -5.291 1.00 85.12 88 TYR A N 1
ATOM 672 C CA . TYR A 1 88 ? 9.579 -4.077 -5.194 1.00 85.12 88 TYR A CA 1
ATOM 673 C C . TYR A 1 88 ? 8.953 -5.030 -4.168 1.00 85.12 88 TYR A C 1
ATOM 675 O O . TYR A 1 88 ? 8.121 -4.594 -3.375 1.00 85.12 88 TYR A O 1
ATOM 683 N N . VAL A 1 89 ? 9.365 -6.304 -4.130 1.00 85.62 89 VAL A N 1
ATOM 684 C CA . VAL A 1 89 ? 8.878 -7.283 -3.137 1.00 85.62 89 VAL A CA 1
ATOM 685 C C . VAL A 1 89 ? 9.319 -6.904 -1.717 1.00 85.62 89 VAL A C 1
ATOM 687 O O . VAL A 1 89 ? 8.526 -6.994 -0.778 1.00 85.62 89 VAL A O 1
ATOM 690 N N . PHE A 1 90 ? 10.546 -6.409 -1.544 1.00 86.44 90 PHE A N 1
ATOM 691 C CA . PHE A 1 90 ? 11.030 -5.899 -0.259 1.00 86.44 90 PHE A CA 1
ATOM 692 C C . PHE A 1 90 ? 10.260 -4.647 0.196 1.00 86.44 90 PHE A C 1
ATOM 694 O O . PHE A 1 90 ? 9.833 -4.555 1.351 1.00 86.44 90 PHE A O 1
ATOM 701 N N . CYS A 1 91 ? 10.018 -3.705 -0.720 1.00 86.62 91 CYS A N 1
ATOM 702 C CA . CYS A 1 91 ? 9.236 -2.495 -0.470 1.00 86.62 91 CYS A CA 1
ATOM 703 C C . CYS A 1 91 ? 7.774 -2.819 -0.113 1.00 86.62 91 CYS A C 1
ATOM 705 O O . CYS A 1 91 ? 7.254 -2.296 0.873 1.00 86.62 91 CYS A O 1
ATOM 707 N N . LEU A 1 92 ? 7.155 -3.767 -0.826 1.00 85.69 92 LEU A N 1
ATOM 708 C CA . LEU A 1 92 ? 5.834 -4.328 -0.529 1.00 85.69 92 LEU A CA 1
ATOM 709 C C . LEU A 1 92 ? 5.778 -4.927 0.886 1.00 85.69 92 LEU A C 1
ATOM 711 O O . LEU A 1 92 ? 4.900 -4.576 1.675 1.00 85.69 92 LEU A O 1
ATOM 715 N N . SER A 1 93 ? 6.746 -5.783 1.230 1.00 85.44 93 SER A N 1
ATOM 716 C CA . SER A 1 93 ? 6.861 -6.400 2.558 1.00 85.44 93 SER A CA 1
ATOM 717 C C . SER A 1 93 ? 6.999 -5.350 3.667 1.00 85.44 93 SER A C 1
ATOM 719 O O . SER A 1 93 ? 6.312 -5.412 4.687 1.00 85.44 93 SER A O 1
ATOM 721 N N . THR A 1 94 ? 7.811 -4.317 3.440 1.00 85.69 94 THR A N 1
ATOM 722 C CA . THR A 1 94 ? 8.041 -3.264 4.436 1.00 85.69 94 THR A CA 1
ATOM 723 C C . THR A 1 94 ? 6.843 -2.320 4.578 1.00 85.69 94 THR A C 1
ATOM 725 O O . THR A 1 94 ? 6.553 -1.869 5.684 1.00 85.69 94 THR A O 1
ATOM 728 N N . ALA A 1 95 ? 6.087 -2.066 3.506 1.00 84.75 95 ALA A N 1
ATOM 729 C CA . ALA A 1 95 ? 4.821 -1.336 3.577 1.00 84.75 95 ALA A CA 1
ATOM 730 C C . ALA A 1 95 ? 3.773 -2.092 4.422 1.00 84.75 95 ALA A C 1
ATOM 732 O O . ALA A 1 95 ? 3.124 -1.489 5.280 1.00 84.75 95 ALA A O 1
ATOM 733 N N . PHE A 1 96 ? 3.667 -3.420 4.266 1.00 82.56 96 PHE A N 1
ATOM 734 C CA . PHE A 1 96 ? 2.840 -4.254 5.148 1.00 82.56 96 PHE A CA 1
ATOM 735 C C . PHE A 1 96 ? 3.351 -4.270 6.596 1.00 82.56 96 PHE A C 1
ATOM 737 O O . PHE A 1 96 ? 2.546 -4.167 7.523 1.00 82.56 96 PHE A O 1
ATOM 744 N N . ALA A 1 97 ? 4.668 -4.349 6.813 1.00 83.00 97 ALA A N 1
ATOM 745 C CA . ALA A 1 97 ? 5.261 -4.297 8.150 1.00 83.00 97 ALA A CA 1
ATOM 746 C C . ALA A 1 97 ? 4.985 -2.955 8.853 1.00 83.00 97 ALA A C 1
ATOM 748 O O . ALA A 1 97 ? 4.613 -2.945 10.026 1.00 83.00 97 ALA A O 1
ATOM 749 N N . LEU A 1 98 ? 5.075 -1.832 8.132 1.00 80.44 98 LEU A N 1
ATOM 750 C CA . LEU A 1 98 ? 4.721 -0.504 8.638 1.00 80.44 98 LEU A CA 1
ATOM 751 C C . LEU A 1 98 ? 3.228 -0.410 8.983 1.00 80.44 98 LEU A C 1
ATOM 753 O O . LEU A 1 98 ? 2.882 0.091 10.050 1.00 80.44 98 LEU A O 1
ATOM 757 N N . ALA A 1 99 ? 2.342 -0.937 8.133 1.00 78.75 99 ALA A N 1
ATOM 758 C CA . ALA A 1 99 ? 0.911 -0.981 8.427 1.00 78.75 99 ALA A CA 1
ATOM 759 C C . ALA A 1 99 ? 0.595 -1.846 9.663 1.00 78.75 99 ALA A C 1
ATOM 761 O O . ALA A 1 99 ? -0.218 -1.451 10.503 1.00 78.75 99 ALA A O 1
ATOM 762 N N . LYS A 1 100 ? 1.278 -2.990 9.822 1.00 73.81 100 LYS A N 1
ATOM 763 C CA . LYS A 1 100 ? 1.163 -3.843 11.011 1.00 73.81 100 LYS A CA 1
ATOM 764 C C . LYS A 1 100 ? 1.692 -3.152 12.270 1.00 73.81 100 LYS A C 1
ATOM 766 O O . LYS A 1 100 ? 1.013 -3.181 13.287 1.00 73.81 100 LYS A O 1
ATOM 771 N N . PHE A 1 101 ? 2.836 -2.477 12.200 1.00 76.12 101 PHE A N 1
ATOM 772 C CA . PHE A 1 101 ? 3.364 -1.689 13.315 1.00 76.12 101 PHE A CA 1
ATOM 773 C C . PHE A 1 101 ? 2.400 -0.566 13.734 1.00 76.12 101 PHE A C 1
ATOM 775 O O . PHE A 1 101 ? 2.144 -0.384 14.921 1.00 76.12 101 PHE A O 1
ATOM 782 N N . ILE A 1 102 ? 1.807 0.153 12.771 1.00 71.06 102 ILE A N 1
ATOM 783 C CA . ILE A 1 102 ? 0.802 1.186 13.062 1.00 71.06 102 ILE A CA 1
ATOM 784 C C . ILE A 1 102 ? -0.429 0.574 13.746 1.00 71.06 102 ILE A C 1
ATOM 786 O O . ILE A 1 102 ? -0.959 1.192 14.664 1.00 71.06 102 ILE A O 1
ATOM 790 N N . ARG A 1 103 ? -0.870 -0.631 13.355 1.00 69.69 103 ARG A N 1
ATOM 791 C CA . ARG A 1 103 ? -1.928 -1.375 14.065 1.00 69.69 103 ARG A CA 1
ATOM 792 C C . ARG A 1 103 ? -1.506 -1.720 15.496 1.00 69.69 103 ARG A C 1
ATOM 794 O O . ARG A 1 103 ? -2.206 -1.351 16.434 1.00 69.69 103 ARG A O 1
ATOM 801 N N . ASP A 1 104 ? -0.379 -2.407 15.660 1.00 66.81 104 ASP A N 1
ATOM 802 C CA . ASP A 1 104 ? 0.054 -2.944 16.953 1.00 66.81 104 ASP A CA 1
ATOM 803 C C . ASP A 1 104 ? 0.285 -1.794 17.974 1.00 66.81 104 ASP A C 1
ATOM 805 O O . ASP A 1 104 ? -0.122 -1.900 19.131 1.00 66.81 104 ASP A O 1
ATOM 809 N N . ASN A 1 105 ? 0.785 -0.634 17.520 1.00 68.19 105 ASN A N 1
ATOM 810 C CA . ASN A 1 105 ? 0.948 0.596 18.315 1.00 68.19 105 ASN A CA 1
ATOM 811 C C . ASN A 1 105 ? -0.385 1.328 18.632 1.00 68.19 105 ASN A C 1
ATOM 813 O O . ASN A 1 105 ? -0.401 2.244 19.458 1.00 68.19 105 ASN A O 1
ATOM 817 N N . GLN A 1 106 ? -1.500 1.002 17.968 1.00 63.56 106 GLN A N 1
ATOM 818 C CA . GLN A 1 106 ? -2.833 1.546 18.290 1.00 63.56 106 GLN A CA 1
ATOM 819 C C . GLN A 1 106 ? -3.559 0.667 19.318 1.00 63.56 106 GLN A C 1
ATOM 821 O O . GLN A 1 106 ? -4.130 1.203 20.264 1.00 63.56 106 GLN A O 1
ATOM 826 N N . ASP A 1 107 ? -3.481 -0.662 19.176 1.00 62.16 107 ASP A N 1
ATOM 827 C CA . ASP A 1 107 ? -4.045 -1.620 20.144 1.00 62.1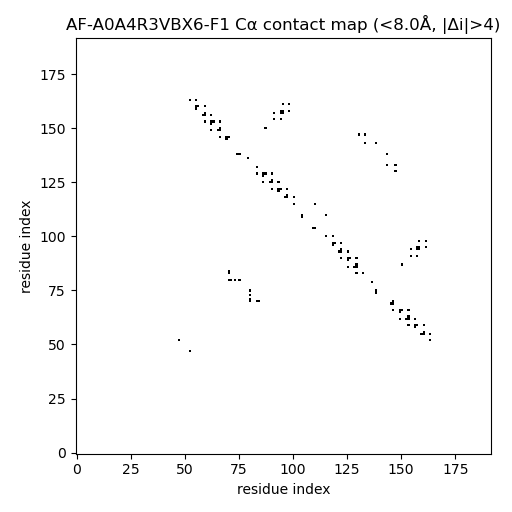6 107 ASP A CA 1
ATOM 828 C C . ASP A 1 107 ? -3.260 -1.636 21.472 1.00 62.16 107 ASP A C 1
ATOM 830 O O . ASP A 1 107 ? -3.829 -1.861 22.543 1.00 62.16 107 ASP A O 1
ATOM 834 N N . ARG A 1 108 ? -1.944 -1.376 21.427 1.00 57.41 108 ARG A N 1
ATOM 835 C CA . ARG A 1 108 ? -1.083 -1.218 22.607 1.00 57.41 108 ARG A CA 1
ATOM 836 C C . ARG A 1 108 ? -0.175 -0.001 22.464 1.00 57.41 108 ARG A C 1
ATOM 838 O O . ARG A 1 108 ? 0.848 -0.036 21.789 1.00 57.41 108 ARG A O 1
ATOM 845 N N . GLN A 1 109 ? -0.502 1.058 23.198 1.00 51.41 109 GLN A N 1
ATOM 846 C CA . GLN A 1 109 ? 0.251 2.317 23.243 1.00 51.41 109 GLN A CA 1
ATOM 847 C C . GLN A 1 109 ? 1.549 2.214 24.088 1.00 51.41 109 GLN A C 1
ATOM 849 O O . GLN A 1 109 ?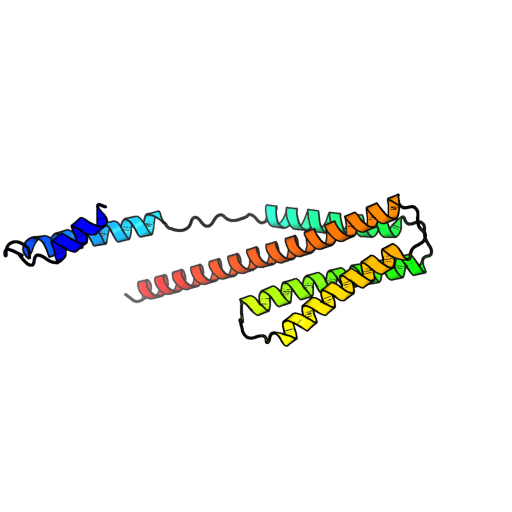 1.819 3.062 24.934 1.00 51.41 109 GLN A O 1
ATOM 854 N N . VAL A 1 110 ? 2.319 1.131 23.913 1.00 54.47 110 VAL A N 1
ATOM 855 C CA . VAL A 1 110 ? 3.408 0.704 24.821 1.00 54.47 110 VAL A CA 1
ATOM 856 C C . VAL A 1 110 ? 4.794 0.756 24.158 1.00 54.47 110 VAL A C 1
ATOM 858 O O . VA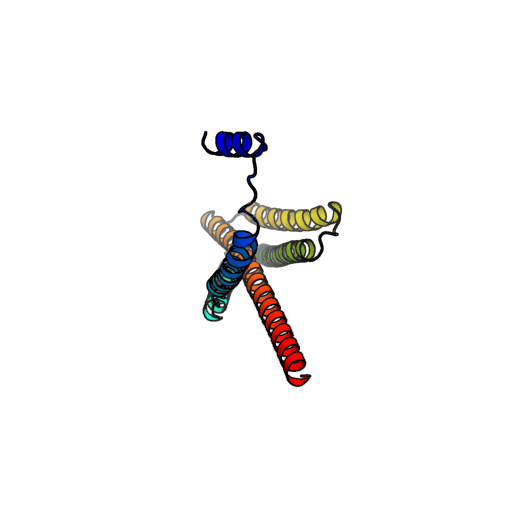L A 1 110 ? 5.808 0.805 24.855 1.00 54.47 110 VAL A O 1
ATOM 861 N N . ASP A 1 111 ? 4.865 0.796 22.826 1.00 52.72 111 ASP A N 1
ATOM 862 C CA . ASP A 1 111 ? 6.142 0.726 22.115 1.00 52.72 111 ASP A CA 1
ATOM 863 C C . ASP A 1 111 ? 6.926 2.046 22.179 1.00 52.72 111 ASP A C 1
ATOM 865 O O . ASP A 1 111 ? 6.449 3.133 21.840 1.00 52.72 111 ASP A O 1
ATOM 869 N N . THR A 1 112 ? 8.181 1.939 22.620 1.00 61.31 112 THR A N 1
ATOM 870 C CA . THR A 1 112 ? 9.088 3.079 22.792 1.00 61.31 112 THR A CA 1
ATOM 871 C C . THR A 1 112 ? 9.368 3.804 21.467 1.00 61.31 112 THR A C 1
ATOM 873 O O . THR A 1 112 ? 9.401 3.179 20.401 1.00 61.31 112 THR A O 1
ATOM 876 N N . PRO A 1 113 ? 9.667 5.123 21.494 1.00 66.75 113 PRO A N 1
ATOM 877 C CA . PRO A 1 113 ? 9.953 5.897 20.280 1.00 66.75 113 PRO A CA 1
ATOM 878 C C . PRO A 1 113 ? 11.126 5.343 19.451 1.00 66.75 113 PRO A C 1
ATOM 880 O O . PRO A 1 113 ? 11.195 5.616 18.255 1.00 66.75 113 PRO A O 1
ATOM 883 N N . MET A 1 114 ? 12.002 4.535 20.061 1.00 69.75 114 MET A N 1
ATOM 884 C CA . MET A 1 114 ? 13.088 3.805 19.402 1.00 69.75 114 MET A CA 1
ATOM 885 C C . MET A 1 114 ? 12.572 2.795 18.360 1.00 69.75 114 MET A C 1
ATOM 887 O O . MET A 1 114 ? 13.082 2.758 17.244 1.00 69.75 114 MET A O 1
ATOM 891 N N . TRP A 1 115 ? 11.542 2.002 18.683 1.00 75.69 115 TRP A N 1
ATOM 892 C CA . TRP A 1 115 ? 11.028 0.961 17.780 1.00 75.69 115 TRP A CA 1
ATOM 893 C C . TRP A 1 115 ? 10.356 1.565 16.542 1.00 75.69 115 TRP A C 1
ATOM 895 O O . TRP A 1 115 ? 10.618 1.146 15.414 1.00 75.69 115 TRP A O 1
ATOM 905 N N . ARG A 1 116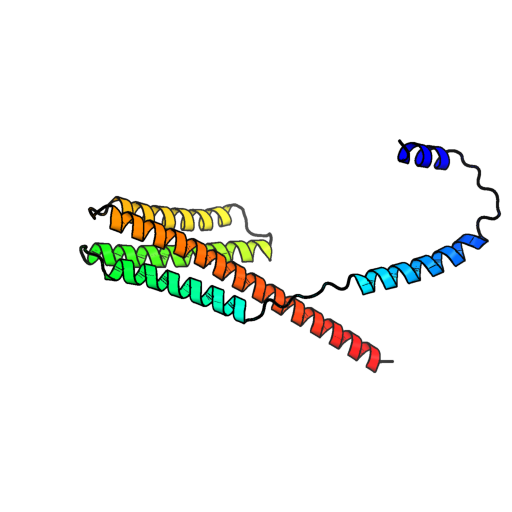 ? 9.604 2.659 16.731 1.00 77.25 116 ARG A N 1
ATOM 906 C CA . ARG A 1 116 ? 9.023 3.445 15.633 1.00 77.25 116 ARG A CA 1
ATOM 907 C C . ARG A 1 116 ? 10.070 3.898 14.613 1.00 77.25 116 ARG A C 1
ATOM 909 O O . ARG A 1 116 ? 9.784 3.873 13.419 1.00 77.25 116 ARG A O 1
ATOM 916 N N . LEU A 1 117 ? 11.262 4.302 15.065 1.00 81.56 117 LEU A N 1
ATOM 917 C CA . LEU A 1 117 ? 12.354 4.723 14.181 1.00 81.56 117 LEU A CA 1
ATOM 918 C C . LEU A 1 117 ? 12.920 3.562 13.354 1.00 81.56 117 LEU A C 1
ATOM 920 O O . LEU A 1 117 ? 13.284 3.790 12.206 1.00 81.56 117 LEU A O 1
ATOM 924 N N . VAL A 1 118 ? 12.952 2.334 13.886 1.00 83.69 118 VAL A N 1
ATOM 925 C CA . VAL A 1 118 ? 13.406 1.137 13.149 1.00 83.69 118 VAL A CA 1
ATOM 926 C C . VAL A 1 118 ? 12.436 0.776 12.021 1.00 83.69 118 VAL A C 1
ATOM 928 O O . VAL A 1 118 ? 12.858 0.493 10.902 1.00 83.69 118 VAL A O 1
ATOM 931 N N . VAL A 1 119 ? 11.127 0.837 12.276 1.00 81.62 119 VAL A N 1
ATOM 932 C CA . VAL A 1 119 ? 10.125 0.534 11.240 1.00 81.62 119 VAL A CA 1
ATOM 933 C C . VAL A 1 119 ? 10.086 1.632 10.169 1.00 81.62 119 VAL A C 1
ATOM 935 O O . VAL A 1 119 ? 10.030 1.334 8.974 1.00 81.62 119 VAL A O 1
ATOM 938 N N . TRP A 1 120 ? 10.187 2.905 10.571 1.00 84.12 120 TRP A N 1
ATOM 939 C CA . TRP A 1 120 ? 10.287 4.021 9.624 1.00 84.12 120 TRP A CA 1
ATOM 940 C C . TRP A 1 120 ? 11.585 4.006 8.813 1.00 84.12 120 TRP A C 1
ATOM 942 O O . TRP A 1 120 ? 11.541 4.299 7.619 1.00 84.12 120 TRP A O 1
ATOM 952 N N . SER A 1 121 ? 12.725 3.651 9.415 1.00 87.00 121 SER A N 1
ATOM 953 C CA . SER A 1 121 ? 13.998 3.567 8.693 1.00 87.00 121 SER A CA 1
ATOM 954 C C . SER A 1 121 ? 13.998 2.416 7.693 1.00 87.00 121 SER A C 1
ATOM 956 O O . SER A 1 121 ? 14.437 2.621 6.566 1.00 87.00 121 SER A O 1
ATOM 958 N N . GLY A 1 122 ? 13.416 1.261 8.036 1.00 84.50 122 GLY A N 1
ATOM 959 C CA . GLY A 1 122 ? 13.187 0.170 7.088 1.00 84.50 122 GLY A CA 1
ATOM 960 C C . GLY A 1 122 ? 12.366 0.621 5.877 1.00 84.50 122 GLY A C 1
ATOM 961 O O . GLY A 1 122 ? 12.777 0.402 4.738 1.00 84.50 122 GLY A O 1
ATOM 962 N N . PHE A 1 123 ? 11.237 1.305 6.104 1.00 87.19 123 PHE A N 1
ATOM 963 C CA . PHE A 1 123 ? 10.381 1.794 5.015 1.00 87.19 123 PHE A CA 1
ATOM 964 C C . PHE A 1 123 ? 11.077 2.860 4.160 1.00 87.19 123 PHE A C 1
ATOM 966 O O . PHE A 1 123 ? 11.074 2.762 2.933 1.00 87.19 123 PHE A O 1
ATOM 973 N N . ALA A 1 124 ? 11.735 3.837 4.787 1.00 87.81 124 ALA A N 1
ATOM 974 C CA . ALA A 1 124 ? 12.496 4.867 4.085 1.00 87.81 124 ALA A CA 1
ATOM 975 C C . ALA A 1 124 ? 13.671 4.278 3.282 1.00 87.81 124 ALA A C 1
ATOM 977 O O . ALA A 1 124 ? 13.916 4.712 2.157 1.00 87.81 124 ALA A O 1
ATOM 978 N N . LEU A 1 125 ? 14.354 3.257 3.811 1.00 89.25 125 LEU A N 1
ATOM 979 C CA . LEU A 1 125 ? 15.425 2.538 3.119 1.00 89.25 125 LEU A CA 1
ATOM 980 C C . LEU A 1 125 ? 14.876 1.758 1.923 1.00 89.25 125 LEU A C 1
ATOM 982 O O . LEU A 1 125 ? 15.447 1.853 0.841 1.00 89.25 125 LEU A O 1
ATOM 986 N N . ALA A 1 126 ? 13.752 1.051 2.066 1.00 87.50 126 ALA A N 1
ATOM 987 C CA . ALA A 1 126 ? 13.112 0.356 0.949 1.00 87.50 126 ALA A CA 1
ATOM 988 C C . ALA A 1 126 ? 12.664 1.331 -0.156 1.00 87.50 126 ALA A C 1
ATOM 990 O O . ALA A 1 126 ? 12.882 1.072 -1.343 1.00 87.50 126 ALA A O 1
ATOM 991 N N . MET A 1 127 ? 12.090 2.478 0.230 1.00 86.88 127 MET A N 1
ATOM 992 C CA . MET A 1 127 ? 11.696 3.535 -0.705 1.00 86.88 127 MET A CA 1
ATOM 993 C C . MET A 1 127 ? 12.913 4.138 -1.422 1.00 86.88 127 MET A C 1
ATOM 995 O O . MET A 1 127 ? 12.915 4.266 -2.646 1.00 86.88 127 MET A O 1
ATOM 999 N N . GLY A 1 128 ? 13.969 4.455 -0.668 1.00 87.19 128 GLY A N 1
ATOM 1000 C CA . GLY A 1 128 ? 15.217 5.013 -1.182 1.00 87.19 128 GLY A CA 1
ATOM 1001 C C . GLY A 1 128 ? 15.975 4.050 -2.095 1.00 87.19 128 GLY A C 1
ATOM 1002 O O . GLY A 1 128 ? 16.421 4.460 -3.159 1.00 87.19 128 GLY A O 1
ATOM 1003 N N . LEU A 1 129 ? 16.070 2.767 -1.736 1.00 86.12 129 LEU A N 1
ATOM 1004 C CA . LEU A 1 129 ? 16.755 1.741 -2.528 1.00 86.12 129 LEU A CA 1
ATOM 1005 C C . LEU A 1 129 ? 16.016 1.455 -3.842 1.00 86.12 129 LEU A C 1
ATOM 1007 O O . LEU A 1 129 ? 16.658 1.336 -4.884 1.00 86.12 129 LEU A O 1
ATOM 1011 N N . THR A 1 130 ? 14.678 1.427 -3.820 1.00 84.12 130 THR A N 1
ATOM 1012 C CA . THR A 1 130 ? 13.869 1.272 -5.042 1.00 84.12 130 THR A CA 1
ATOM 1013 C C . THR A 1 130 ? 14.005 2.502 -5.947 1.00 84.12 130 THR A C 1
ATOM 1015 O O . THR A 1 130 ? 14.321 2.365 -7.128 1.00 84.12 130 THR A O 1
ATOM 1018 N N . GLY A 1 131 ? 13.869 3.715 -5.397 1.00 85.12 131 GLY A N 1
ATOM 1019 C CA . GLY A 1 131 ? 14.050 4.962 -6.151 1.00 85.12 131 GLY A CA 1
ATOM 1020 C C . GLY A 1 131 ? 15.464 5.135 -6.722 1.00 85.12 131 GLY A C 1
ATOM 1021 O O . GLY A 1 131 ? 15.622 5.521 -7.879 1.00 85.12 131 GLY A O 1
ATOM 1022 N N . TRP A 1 132 ? 16.496 4.778 -5.953 1.00 84.19 132 TRP A N 1
ATOM 1023 C CA . TRP A 1 132 ? 17.894 4.774 -6.396 1.00 84.19 132 TRP A CA 1
ATOM 1024 C C . TRP A 1 132 ? 18.148 3.741 -7.503 1.00 84.19 132 TRP A C 1
ATOM 1026 O O . TRP A 1 132 ? 18.846 4.037 -8.475 1.00 84.19 132 TRP A O 1
ATOM 1036 N N . GLY A 1 133 ? 17.524 2.561 -7.407 1.00 78.75 133 GLY A N 1
ATOM 1037 C CA . GLY A 1 133 ? 17.513 1.558 -8.473 1.00 78.75 133 GLY A CA 1
ATOM 1038 C C . GLY A 1 133 ? 16.941 2.105 -9.785 1.00 78.75 133 GLY A C 1
ATOM 1039 O O . GLY A 1 133 ? 17.569 1.953 -10.832 1.00 78.75 133 GLY A O 1
ATOM 1040 N N . LEU A 1 134 ? 1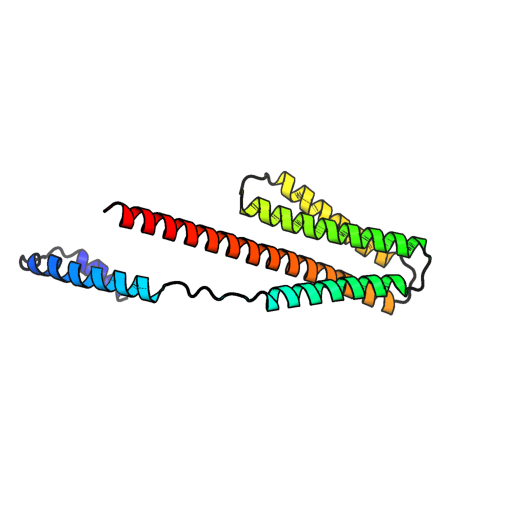5.802 2.813 -9.737 1.00 75.88 134 LEU A N 1
ATOM 1041 C CA . LEU A 1 134 ? 15.213 3.466 -10.922 1.00 75.88 134 LEU A CA 1
ATOM 1042 C C . LEU A 1 134 ? 16.093 4.597 -11.472 1.00 75.88 134 LEU A C 1
ATOM 1044 O O . LEU A 1 134 ? 16.157 4.800 -12.689 1.00 75.88 134 LEU A O 1
ATOM 1048 N N . TRP A 1 135 ? 16.777 5.336 -10.597 1.00 74.12 135 TRP A N 1
ATOM 1049 C CA . TRP A 1 135 ? 17.666 6.421 -11.008 1.00 74.12 135 TRP A CA 1
ATOM 1050 C C . TRP A 1 135 ? 18.859 5.900 -11.819 1.00 74.12 135 TRP A C 1
ATOM 1052 O O . TRP A 1 135 ? 19.119 6.407 -12.912 1.00 74.12 135 TRP A O 1
ATOM 1062 N N . ARG A 1 136 ? 19.534 4.852 -11.320 1.00 72.62 136 ARG A N 1
ATOM 1063 C CA . ARG A 1 136 ? 20.781 4.302 -11.887 1.00 72.62 136 ARG A CA 1
ATOM 1064 C C . ARG A 1 136 ? 20.620 3.626 -13.257 1.00 72.62 136 ARG A C 1
ATOM 1066 O O . ARG A 1 136 ? 21.594 3.505 -13.988 1.00 72.62 136 ARG A O 1
ATOM 1073 N N . MET A 1 137 ? 19.423 3.160 -13.596 1.00 65.25 137 MET A N 1
ATOM 1074 C CA . MET A 1 137 ? 19.170 2.372 -14.808 1.00 65.25 137 MET A CA 1
ATOM 1075 C C . MET A 1 137 ? 19.236 3.253 -16.071 1.00 65.25 137 MET A C 1
ATOM 1077 O O . MET A 1 137 ? 18.482 4.215 -16.166 1.00 65.25 137 MET A O 1
ATOM 1081 N N . GLU A 1 138 ? 20.067 2.963 -17.075 1.00 58.94 138 GLU A N 1
ATOM 1082 C CA . GLU A 1 138 ? 20.109 3.745 -18.332 1.00 58.94 138 GLU A CA 1
ATOM 1083 C C . GLU A 1 138 ? 19.042 3.277 -19.342 1.00 58.94 138 GLU A C 1
ATOM 1085 O O . GLU A 1 138 ? 19.330 2.745 -20.409 1.00 58.94 138 GLU A O 1
ATOM 1090 N N . ILE A 1 139 ? 17.769 3.469 -18.982 1.00 64.25 139 ILE A N 1
ATOM 1091 C CA . ILE A 1 139 ? 16.598 3.138 -19.812 1.00 64.25 139 ILE A CA 1
ATOM 1092 C C . ILE A 1 139 ? 15.874 4.412 -20.266 1.00 64.25 139 ILE A C 1
ATOM 1094 O O . ILE A 1 139 ? 15.894 5.432 -19.571 1.00 64.25 139 ILE A O 1
ATOM 1098 N N . GLN A 1 140 ? 15.202 4.337 -21.425 1.00 65.38 140 GLN A N 1
ATOM 1099 C CA . GLN A 1 140 ? 14.349 5.403 -21.962 1.00 65.38 140 GLN A CA 1
ATOM 1100 C C . GLN A 1 140 ? 13.421 6.005 -20.880 1.00 65.38 140 GLN A C 1
ATOM 1102 O O . GLN A 1 140 ? 12.773 5.262 -20.133 1.00 65.38 140 GLN A O 1
ATOM 1107 N N . PRO A 1 141 ? 13.280 7.344 -20.821 1.00 73.38 141 PRO A N 1
ATOM 1108 C CA . PRO A 1 141 ? 12.612 8.028 -19.710 1.00 73.38 141 PRO A CA 1
ATOM 1109 C C . PRO A 1 141 ? 11.129 7.657 -19.548 1.00 73.38 141 PRO A C 1
ATOM 1111 O O . PRO A 1 141 ? 10.616 7.675 -18.431 1.00 73.38 141 PRO A O 1
ATOM 1114 N N . VAL A 1 142 ? 10.453 7.260 -20.632 1.00 78.75 142 VAL A N 1
ATOM 1115 C CA . VAL A 1 142 ? 9.042 6.832 -20.615 1.00 78.75 142 VAL A CA 1
ATOM 1116 C C . VAL A 1 142 ? 8.839 5.582 -19.749 1.00 78.75 142 VAL A C 1
ATOM 1118 O O . VAL A 1 142 ? 7.937 5.552 -18.914 1.00 78.75 142 VAL A O 1
ATOM 1121 N N . TRP A 1 143 ? 9.712 4.578 -19.879 1.00 74.19 143 TRP A N 1
ATOM 1122 C CA . TRP A 1 143 ? 9.627 3.342 -19.092 1.00 74.19 143 TRP A CA 1
ATOM 1123 C C . TRP A 1 143 ? 9.975 3.576 -17.619 1.00 74.19 143 TRP A C 1
ATOM 1125 O O . TRP A 1 143 ? 9.308 3.028 -16.742 1.00 74.19 143 TRP A O 1
ATOM 1135 N N . LYS A 1 144 ? 10.943 4.460 -17.327 1.00 78.62 144 LYS A N 1
ATOM 1136 C CA . LYS A 1 144 ? 11.224 4.903 -15.949 1.00 78.62 144 LYS A CA 1
ATOM 1137 C C . LYS A 1 144 ? 10.000 5.544 -15.297 1.00 78.62 144 LYS A C 1
ATOM 1139 O O . LYS A 1 144 ? 9.674 5.215 -14.159 1.00 78.62 144 LYS A O 1
ATOM 1144 N N . ALA A 1 145 ? 9.321 6.440 -16.016 1.00 83.38 145 ALA A N 1
ATOM 1145 C CA . ALA A 1 145 ? 8.118 7.105 -15.528 1.00 83.38 145 ALA A CA 1
ATOM 1146 C C . ALA A 1 145 ? 6.974 6.105 -15.297 1.00 83.38 145 ALA A C 1
ATOM 1148 O O . ALA A 1 145 ? 6.354 6.134 -14.236 1.00 83.38 145 ALA A O 1
ATOM 1149 N N . TYR A 1 146 ? 6.744 5.176 -16.234 1.00 84.00 146 TYR A N 1
ATOM 1150 C CA . TYR A 1 146 ? 5.747 4.112 -16.078 1.00 84.00 146 TYR A CA 1
ATOM 1151 C C . TYR A 1 146 ? 6.011 3.254 -14.831 1.00 84.00 146 TYR A C 1
ATOM 1153 O O . TYR A 1 146 ? 5.108 3.077 -14.012 1.00 84.00 146 TYR A O 1
ATOM 1161 N N . LEU A 1 147 ? 7.250 2.785 -14.635 1.00 83.88 147 LEU A N 1
ATOM 1162 C CA . LEU A 1 147 ? 7.634 2.021 -13.445 1.00 83.88 147 LEU A CA 1
ATOM 1163 C C . LEU A 1 147 ? 7.462 2.839 -12.157 1.00 83.88 147 LEU A C 1
ATOM 1165 O O . LEU A 1 147 ? 6.881 2.340 -11.197 1.00 83.88 147 LEU A O 1
ATOM 1169 N N . GLY A 1 148 ? 7.893 4.103 -12.141 1.00 86.12 148 GLY A N 1
ATOM 1170 C CA . GLY A 1 148 ? 7.734 4.991 -10.986 1.00 86.12 148 GLY A CA 1
ATOM 1171 C C . GLY A 1 148 ? 6.268 5.219 -10.598 1.00 86.12 148 GLY A C 1
ATOM 1172 O O . GLY A 1 148 ? 5.926 5.151 -9.419 1.00 86.12 148 GLY A O 1
ATOM 1173 N N . VAL A 1 149 ? 5.380 5.417 -11.578 1.00 88.38 149 VAL A N 1
ATOM 1174 C CA . VAL A 1 149 ? 3.931 5.536 -11.338 1.00 88.38 149 VAL A CA 1
ATOM 1175 C C . VAL A 1 149 ? 3.346 4.212 -10.848 1.00 88.38 149 VAL A C 1
ATOM 1177 O O . VAL A 1 149 ? 2.614 4.211 -9.861 1.00 88.38 149 VAL A O 1
ATOM 1180 N N . CYS A 1 150 ? 3.700 3.082 -11.471 1.00 86.88 150 CYS A N 1
ATOM 1181 C CA . CYS A 1 150 ? 3.241 1.759 -11.041 1.00 86.88 150 CYS A CA 1
ATOM 1182 C C . CYS A 1 150 ? 3.667 1.449 -9.599 1.00 86.88 150 CYS A C 1
ATOM 1184 O O . CYS A 1 150 ? 2.862 0.961 -8.813 1.00 86.88 150 CYS A O 1
ATOM 1186 N N . TRP A 1 151 ? 4.901 1.786 -9.224 1.00 85.50 151 TRP A N 1
ATOM 1187 C CA . TRP A 1 151 ? 5.421 1.648 -7.865 1.00 85.50 151 TRP A CA 1
ATOM 1188 C C . TRP A 1 151 ? 4.646 2.483 -6.838 1.00 85.50 151 TRP A C 1
ATOM 1190 O O . TRP A 1 151 ? 4.172 1.942 -5.839 1.00 85.50 151 TRP A O 1
ATOM 1200 N N . LEU A 1 152 ? 4.445 3.780 -7.095 1.00 88.69 152 LEU A N 1
ATOM 1201 C CA . LEU A 1 152 ? 3.663 4.647 -6.204 1.00 88.69 152 LEU A CA 1
ATOM 1202 C C . LEU A 1 152 ? 2.203 4.178 -6.092 1.00 88.69 152 LEU A C 1
ATOM 1204 O O . LEU A 1 152 ? 1.624 4.178 -5.002 1.00 88.69 152 LEU A O 1
ATOM 1208 N N . TYR A 1 153 ? 1.617 3.728 -7.204 1.00 87.94 153 TYR A N 1
ATOM 1209 C CA . TYR A 1 153 ? 0.261 3.189 -7.242 1.00 87.94 153 TYR A CA 1
ATOM 1210 C C . TYR A 1 153 ? 0.141 1.869 -6.468 1.00 87.94 153 TYR A C 1
ATOM 1212 O O . TYR A 1 153 ? -0.814 1.693 -5.708 1.00 87.94 153 TYR A O 1
ATOM 1220 N N . LEU A 1 154 ? 1.134 0.979 -6.573 1.00 87.56 154 LEU A N 1
ATOM 1221 C CA . LEU A 1 154 ? 1.227 -0.245 -5.778 1.00 87.56 154 LEU A CA 1
ATOM 1222 C C . LEU A 1 154 ? 1.254 0.077 -4.280 1.00 87.56 154 LEU A C 1
ATOM 1224 O O . LEU A 1 154 ? 0.437 -0.460 -3.539 1.00 87.56 154 LEU A O 1
ATOM 1228 N N . ILE A 1 155 ? 2.121 0.994 -3.839 1.00 86.12 155 ILE A N 1
ATOM 1229 C CA . ILE A 1 155 ? 2.215 1.403 -2.427 1.00 86.12 155 ILE A CA 1
ATOM 1230 C C . ILE A 1 155 ? 0.882 1.974 -1.915 1.00 86.12 155 ILE A C 1
ATOM 1232 O O . ILE A 1 155 ? 0.431 1.606 -0.829 1.00 86.12 155 ILE A O 1
ATOM 1236 N N . SER A 1 156 ? 0.194 2.795 -2.715 1.00 87.50 156 SER A N 1
ATOM 1237 C CA . SER A 1 156 ? -1.152 3.288 -2.384 1.00 87.50 156 SER A CA 1
ATOM 1238 C C . SER A 1 156 ? -2.171 2.148 -2.218 1.00 87.50 156 SER A C 1
ATOM 1240 O O . SER A 1 156 ? -2.905 2.094 -1.225 1.00 87.50 156 SER A O 1
ATOM 1242 N N . ASN A 1 157 ? -2.178 1.176 -3.137 1.00 86.62 157 ASN A N 1
ATOM 1243 C CA . ASN A 1 157 ? -3.059 0.008 -3.053 1.00 86.62 157 ASN A CA 1
ATOM 1244 C C . ASN A 1 157 ? -2.728 -0.892 -1.847 1.00 86.62 157 ASN A C 1
ATOM 1246 O O . ASN A 1 157 ? -3.648 -1.437 -1.243 1.00 86.62 157 ASN A O 1
ATOM 1250 N N . VAL A 1 158 ? -1.458 -1.008 -1.436 1.00 84.81 158 VAL A N 1
ATOM 1251 C CA . VAL A 1 158 ? -1.054 -1.739 -0.215 1.00 84.81 158 VAL A CA 1
ATOM 1252 C C . VAL A 1 158 ? -1.637 -1.092 1.034 1.00 84.81 158 VAL A C 1
ATOM 1254 O O . VAL A 1 158 ? -2.242 -1.784 1.852 1.00 84.81 158 VAL A O 1
ATOM 1257 N N . PHE A 1 159 ? -1.510 0.230 1.178 1.00 84.00 159 PHE A N 1
ATOM 1258 C CA . PHE A 1 159 ? -2.113 0.944 2.306 1.00 84.00 159 PHE A CA 1
ATOM 1259 C C . PHE A 1 159 ? -3.645 0.872 2.276 1.00 84.00 159 PHE A C 1
ATOM 1261 O O . PHE A 1 159 ? -4.262 0.706 3.327 1.00 84.00 159 PHE A O 1
ATOM 1268 N N . THR A 1 160 ? -4.257 0.909 1.089 1.00 84.44 160 THR A N 1
ATOM 1269 C CA . THR A 1 160 ? -5.709 0.722 0.917 1.00 84.44 160 THR A CA 1
ATOM 1270 C C . THR A 1 160 ? -6.153 -0.679 1.355 1.00 84.44 160 THR A C 1
ATOM 1272 O O . THR A 1 160 ? -7.109 -0.807 2.118 1.00 84.44 160 THR A O 1
ATOM 1275 N N . LEU A 1 161 ? -5.432 -1.729 0.946 1.00 80.06 161 LEU A N 1
ATOM 1276 C CA . LEU A 1 161 ? -5.698 -3.116 1.338 1.00 80.06 161 LEU A CA 1
ATOM 1277 C C . LEU A 1 161 ? -5.507 -3.323 2.847 1.00 80.06 161 LEU A C 1
ATOM 1279 O O . LEU A 1 161 ? -6.362 -3.919 3.498 1.00 80.06 161 LEU A O 1
ATOM 1283 N N . ALA A 1 162 ? -4.415 -2.804 3.413 1.00 81.00 162 ALA A N 1
ATOM 1284 C CA . ALA A 1 162 ? -4.132 -2.896 4.842 1.00 81.00 162 ALA A CA 1
ATOM 1285 C C . ALA A 1 162 ? -5.183 -2.155 5.683 1.00 81.00 162 ALA A C 1
ATOM 1287 O O . ALA A 1 162 ? -5.598 -2.651 6.732 1.00 81.00 162 ALA A O 1
ATOM 1288 N N . LYS A 1 163 ? -5.657 -0.998 5.202 1.00 73.00 163 LYS A N 1
ATOM 1289 C CA . LYS A 1 163 ? -6.741 -0.254 5.839 1.00 73.00 163 LYS A CA 1
ATOM 1290 C C . LYS A 1 163 ? -8.073 -1.004 5.749 1.00 73.00 163 LYS A C 1
ATOM 1292 O O . LYS A 1 163 ? -8.701 -1.202 6.778 1.00 73.00 163 LYS A O 1
ATOM 1297 N N . MET A 1 164 ? -8.460 -1.506 4.579 1.00 78.75 164 MET A N 1
ATOM 1298 C CA . MET A 1 164 ? -9.699 -2.277 4.425 1.00 78.75 164 MET A CA 1
ATOM 1299 C C . MET A 1 164 ? -9.689 -3.578 5.252 1.00 78.75 164 MET A C 1
ATOM 1301 O O . MET A 1 164 ? -10.706 -3.937 5.842 1.00 78.75 164 MET A O 1
ATOM 1305 N N . LEU A 1 165 ? -8.541 -4.259 5.369 1.00 72.31 165 LEU A N 1
ATOM 1306 C CA . LEU A 1 165 ? -8.403 -5.436 6.234 1.00 72.31 165 LEU A CA 1
ATOM 1307 C C . LEU A 1 165 ? -8.549 -5.082 7.724 1.00 72.31 165 LEU A C 1
ATOM 1309 O O . LEU A 1 165 ? -9.127 -5.861 8.481 1.00 72.31 165 LEU A O 1
ATOM 1313 N N . ARG A 1 166 ? -8.064 -3.904 8.144 1.00 72.56 166 ARG A N 1
ATOM 1314 C CA . ARG A 1 166 ? -8.310 -3.359 9.487 1.00 72.56 166 ARG A CA 1
ATOM 1315 C C . ARG A 1 166 ? -9.792 -3.046 9.692 1.00 72.56 166 ARG A C 1
ATOM 1317 O O . ARG A 1 166 ? -10.358 -3.514 10.673 1.00 72.56 166 ARG A O 1
ATOM 1324 N N . ASP A 1 167 ? -10.400 -2.297 8.776 1.00 69.69 167 ASP A N 1
ATOM 1325 C CA . ASP A 1 167 ? -11.797 -1.862 8.872 1.00 69.69 167 ASP A CA 1
ATOM 1326 C C . ASP A 1 167 ? -12.743 -3.094 8.940 1.00 69.69 167 ASP A C 1
ATOM 1328 O O . ASP A 1 167 ? -13.692 -3.114 9.724 1.00 69.69 167 ASP A O 1
ATOM 1332 N N . ALA A 1 168 ? -12.419 -4.183 8.226 1.00 69.81 168 ALA A N 1
ATOM 1333 C CA . ALA A 1 168 ? -13.104 -5.475 8.348 1.00 69.81 168 ALA A CA 1
ATOM 1334 C C . ALA A 1 168 ? -12.902 -6.157 9.719 1.00 69.81 168 ALA A C 1
ATOM 1336 O O . ALA A 1 168 ? -13.863 -6.635 10.313 1.00 69.81 168 ALA A O 1
ATOM 1337 N N . HIS A 1 169 ? -11.673 -6.188 10.242 1.00 70.69 169 HIS A N 1
ATOM 1338 C CA . HIS A 1 169 ? -11.369 -6.839 11.522 1.00 70.69 169 HIS A CA 1
ATOM 1339 C C . HIS A 1 169 ? -11.977 -6.101 12.728 1.00 70.69 169 HIS A C 1
ATOM 1341 O O . HIS A 1 169 ? -12.390 -6.736 13.700 1.00 70.69 169 HIS A O 1
ATOM 1347 N N . GLU A 1 170 ? -12.067 -4.768 12.667 1.00 70.06 170 GLU A N 1
ATOM 1348 C CA . GLU A 1 170 ? -12.799 -3.977 13.661 1.00 70.06 170 GLU A CA 1
ATOM 1349 C C . GLU A 1 170 ? -14.303 -4.297 13.618 1.00 70.06 170 GLU A C 1
ATOM 1351 O O . GLU A 1 170 ? -14.905 -4.506 14.673 1.00 70.06 170 GLU A O 1
ATOM 1356 N N . ALA A 1 171 ? -14.900 -4.421 12.424 1.00 71.44 171 ALA A N 1
ATOM 1357 C CA . ALA A 1 171 ? -16.306 -4.800 12.267 1.00 71.44 171 ALA A CA 1
ATOM 1358 C C . ALA A 1 171 ? -16.615 -6.198 12.842 1.00 71.44 171 ALA A C 1
ATOM 1360 O O . ALA A 1 171 ? -17.561 -6.332 13.621 1.00 71.44 171 ALA A O 1
ATOM 1361 N N . ASP A 1 172 ? -15.786 -7.206 12.544 1.00 72.06 172 ASP A N 1
ATOM 1362 C CA . ASP A 1 172 ? -15.932 -8.568 13.082 1.00 72.06 172 ASP A CA 1
ATOM 1363 C C . ASP A 1 172 ? -15.890 -8.574 14.630 1.00 72.06 172 ASP A C 1
ATOM 1365 O O . ASP A 1 172 ? -16.697 -9.235 15.291 1.00 72.06 172 ASP A O 1
ATOM 1369 N N . LEU A 1 173 ? -14.995 -7.779 15.236 1.00 75.38 173 LEU A N 1
ATOM 1370 C CA . LEU A 1 173 ? -14.890 -7.643 16.695 1.00 75.38 173 LEU A CA 1
ATOM 1371 C C . LEU A 1 173 ? -16.106 -6.930 17.318 1.00 75.38 173 LEU A C 1
ATOM 1373 O O . LEU A 1 173 ? -16.512 -7.263 18.437 1.00 75.38 173 LEU A O 1
ATOM 1377 N N . PHE A 1 174 ? -16.703 -5.959 16.620 1.00 71.81 174 PHE A N 1
ATOM 1378 C CA . PHE A 1 174 ? -17.954 -5.330 17.052 1.00 71.81 174 PHE A CA 1
ATOM 1379 C C . PHE A 1 174 ? -19.148 -6.294 16.961 1.00 71.81 174 PHE A C 1
ATOM 1381 O O . PHE A 1 174 ? -19.946 -6.325 17.903 1.00 71.81 174 PHE A O 1
ATOM 1388 N N . GLU A 1 175 ? -19.257 -7.112 15.905 1.00 73.44 175 GLU A N 1
ATOM 1389 C CA . GLU A 1 175 ? -20.302 -8.145 15.804 1.00 73.44 175 GLU A CA 1
ATOM 1390 C C . GLU A 1 175 ? -20.176 -9.177 16.945 1.00 73.44 175 GLU A C 1
ATOM 1392 O O . GLU A 1 175 ? -21.163 -9.432 17.639 1.00 73.44 175 GLU A O 1
ATOM 1397 N N . ALA A 1 176 ? -18.964 -9.664 17.246 1.00 75.75 176 ALA A N 1
ATOM 1398 C CA . ALA A 1 176 ? -18.721 -10.595 18.357 1.00 75.75 176 ALA A CA 1
ATOM 1399 C C . ALA A 1 176 ? -19.089 -10.004 19.738 1.00 75.75 176 ALA A C 1
ATOM 1401 O O . ALA A 1 176 ? -19.713 -10.668 20.569 1.00 75.75 176 ALA A O 1
ATOM 1402 N N . ARG A 1 177 ? -18.771 -8.724 19.989 1.00 76.38 177 ARG A N 1
ATOM 1403 C CA . ARG A 1 177 ? -19.182 -8.024 21.226 1.00 76.38 177 ARG A CA 1
ATOM 1404 C C . ARG A 1 177 ? -20.700 -7.854 21.329 1.00 76.38 177 ARG A C 1
ATOM 1406 O O . ARG A 1 177 ? -21.241 -7.897 22.433 1.00 76.38 177 ARG A O 1
ATOM 1413 N N . LEU A 1 178 ? -21.393 -7.647 20.209 1.00 75.62 178 LEU A N 1
ATOM 1414 C CA . LEU A 1 178 ? -22.856 -7.554 20.176 1.00 75.62 178 LEU A CA 1
ATOM 1415 C C . LEU A 1 178 ? -23.522 -8.915 20.410 1.00 75.62 178 LEU A C 1
ATOM 1417 O O . LEU A 1 178 ? -24.530 -8.964 21.114 1.00 75.62 178 LEU A O 1
ATOM 1421 N N . GLN A 1 179 ? -22.954 -10.004 19.884 1.00 78.75 179 GLN A N 1
ATOM 1422 C CA . GLN A 1 179 ? -23.403 -11.374 20.161 1.00 78.75 179 GLN A CA 1
ATOM 1423 C C . GLN A 1 179 ? -23.278 -11.707 21.653 1.00 78.75 179 GLN A C 1
ATOM 1425 O O . GLN A 1 179 ? -24.296 -11.973 22.288 1.00 78.75 179 GLN A O 1
ATOM 1430 N N . GLY A 1 180 ? -22.099 -11.523 22.258 1.00 77.69 180 GLY A N 1
ATOM 1431 C CA . GLY A 1 180 ? -21.908 -11.783 23.693 1.00 77.69 180 GLY A CA 1
ATOM 1432 C C . GLY A 1 180 ? -22.820 -10.949 24.611 1.00 77.69 180 GLY A C 1
ATOM 1433 O O . GLY A 1 180 ? -23.280 -11.435 25.641 1.00 77.69 180 GLY A O 1
ATOM 1434 N N . ARG A 1 181 ? -23.166 -9.705 24.231 1.00 77.44 181 ARG A N 1
ATOM 1435 C CA . ARG A 1 181 ? -24.158 -8.897 24.976 1.00 77.44 181 ARG A CA 1
ATOM 1436 C C . ARG A 1 181 ? -25.597 -9.396 24.813 1.00 77.44 181 ARG A C 1
ATOM 1438 O O . ARG A 1 181 ? -26.390 -9.205 25.731 1.00 77.44 181 ARG A O 1
ATOM 1445 N N . ARG A 1 182 ? -25.949 -10.005 23.675 1.00 74.06 182 ARG A N 1
ATOM 1446 C CA . ARG A 1 182 ? -27.264 -10.638 23.463 1.00 74.06 182 ARG A CA 1
ATOM 1447 C C . ARG A 1 182 ? -27.380 -11.939 24.248 1.00 74.06 182 ARG A C 1
ATOM 1449 O O . ARG A 1 182 ? -28.387 -12.132 24.913 1.00 74.06 182 ARG A O 1
ATOM 1456 N N . GLU A 1 183 ? -26.341 -12.768 24.223 1.00 79.81 183 GLU A N 1
ATOM 1457 C CA . GLU A 1 183 ? -26.257 -14.016 24.991 1.00 79.81 183 GLU A CA 1
ATOM 1458 C C . GLU A 1 183 ? -26.337 -13.750 26.500 1.00 79.81 183 GLU A C 1
ATOM 1460 O O . GLU A 1 183 ? -27.134 -14.378 27.191 1.00 79.81 183 GLU A O 1
ATOM 1465 N N . ALA A 1 184 ? -25.613 -12.744 27.006 1.00 74.62 184 ALA A N 1
ATOM 1466 C CA . ALA A 1 184 ? -25.702 -12.338 28.409 1.00 74.62 184 ALA A CA 1
ATOM 1467 C C . ALA A 1 184 ? -27.102 -11.822 28.805 1.00 74.62 184 ALA A C 1
ATOM 1469 O O . ALA A 1 184 ? -27.568 -12.119 29.903 1.00 74.62 184 ALA A 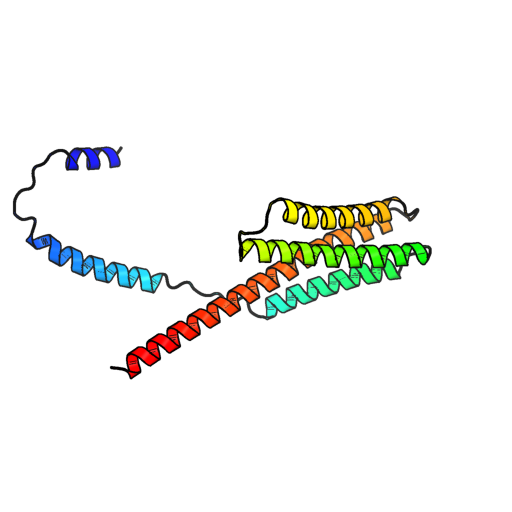O 1
ATOM 1470 N N . MET A 1 185 ? -27.790 -11.077 27.925 1.00 73.25 185 MET A N 1
ATOM 1471 C CA . MET A 1 185 ? -29.173 -10.650 28.185 1.00 73.25 185 MET A CA 1
ATOM 1472 C C . MET A 1 185 ? -30.162 -11.822 28.148 1.00 73.25 185 MET A C 1
ATOM 1474 O O . MET A 1 185 ? -31.029 -11.888 29.016 1.00 73.25 185 MET A O 1
ATOM 1478 N N . ALA A 1 186 ? -30.016 -12.757 27.204 1.00 75.38 186 ALA A N 1
ATOM 1479 C CA . ALA A 1 186 ? -30.838 -13.965 27.143 1.00 75.38 186 ALA A CA 1
ATOM 1480 C C . ALA A 1 186 ? -30.676 -14.807 28.419 1.00 75.38 186 ALA A C 1
ATOM 1482 O O . ALA A 1 186 ? -31.663 -15.069 29.097 1.00 75.38 186 ALA A O 1
ATOM 1483 N N . ALA A 1 187 ? -29.436 -15.091 28.829 1.00 73.62 187 ALA A N 1
ATOM 1484 C CA . ALA A 1 187 ? -29.149 -15.821 30.064 1.00 73.62 187 ALA A CA 1
ATOM 1485 C C . ALA A 1 187 ? -29.689 -15.114 31.324 1.00 73.62 187 ALA A C 1
ATOM 1487 O O . ALA A 1 187 ? -30.113 -15.776 32.266 1.00 73.62 187 ALA A O 1
ATOM 1488 N N . SER A 1 188 ? -29.713 -13.773 31.353 1.00 71.81 188 SER A N 1
ATOM 1489 C CA . SER A 1 188 ? -30.331 -13.028 32.462 1.00 71.81 188 SER A CA 1
ATOM 1490 C C . SER A 1 188 ? -31.863 -13.058 32.457 1.00 71.81 188 SER A C 1
ATOM 1492 O O . SER A 1 188 ? -32.461 -12.933 33.519 1.00 71.81 188 SER A O 1
ATOM 1494 N N . ALA A 1 189 ? -32.492 -13.242 31.291 1.00 71.81 189 ALA A N 1
ATOM 1495 C CA . ALA A 1 189 ? -33.943 -13.360 31.149 1.00 71.81 189 ALA A CA 1
ATOM 1496 C C . ALA A 1 189 ? -34.447 -14.794 31.397 1.00 71.81 189 ALA A C 1
ATOM 1498 O O . ALA A 1 189 ? -35.571 -14.968 31.847 1.00 71.81 189 ALA A O 1
ATOM 1499 N N . GLU A 1 190 ? -33.619 -15.810 31.138 1.00 67.88 190 GLU A N 1
ATOM 1500 C CA . GLU A 1 190 ? -33.898 -17.221 31.462 1.00 67.88 190 GLU A CA 1
ATOM 1501 C C . GLU A 1 190 ? -33.685 -17.552 32.954 1.00 67.88 190 GLU A C 1
ATOM 1503 O O . GLU A 1 190 ? -34.095 -18.614 33.418 1.00 67.88 190 GLU A O 1
ATOM 1508 N N . ALA A 1 191 ? -33.041 -16.654 33.706 1.00 65.19 191 ALA A N 1
ATOM 1509 C CA . ALA A 1 191 ? -32.760 -16.795 35.136 1.00 65.19 191 ALA A CA 1
ATOM 1510 C C . ALA A 1 191 ? -33.765 -16.064 36.059 1.00 65.19 191 ALA A C 1
ATOM 1512 O O . ALA A 1 191 ? -33.518 -15.985 37.267 1.00 65.19 191 ALA A O 1
ATOM 1513 N N . GLN A 1 192 ? -34.859 -15.516 35.508 1.00 51.12 192 GLN A N 1
ATOM 1514 C CA . GLN A 1 192 ? -35.951 -14.842 36.234 1.00 51.12 192 GLN A CA 1
ATOM 1515 C C . GLN A 1 192 ? -37.276 -15.603 36.119 1.00 51.12 192 GLN A C 1
ATOM 1517 O O . GLN A 1 192 ? -38.011 -15.579 37.131 1.00 51.12 192 GLN A O 1
#

Foldseek 3Di:
DVVVVVVVVVVPPDDDPPPPVVPVVVVVVVVVVVVVVVVVPPPPPPDPDCVVVVVLVVLLVVLVVLLVVLLVVDDDDVVLSVQLVVLLVQLLVLLLVLLVVVVVCVVPVPDDPVVVVVSVVSNVCSVVSNVVSLVPDPDDVVSSVSNVVSSVSNSVSSNVNSVVVVVVVVVVVVVVVVVVVVVVVVVVVVVD

Solvent-accessible surface area (backbone atoms only — not comparable to full-atom values): 11001 Å² total; per-residue (Å²): 114,78,73,58,57,57,60,53,53,72,70,58,87,76,82,73,84,80,62,69,74,56,57,62,58,52,48,54,59,51,54,52,49,58,48,54,59,51,64,74,61,59,79,81,80,76,75,82,50,69,66,58,59,49,50,52,51,50,54,35,51,50,34,54,49,52,38,50,50,53,60,70,66,60,84,74,61,68,67,61,46,51,51,47,53,53,35,52,52,50,32,52,52,36,53,52,50,42,52,49,49,57,47,54,48,65,83,41,87,73,77,55,78,68,59,58,51,54,50,50,48,50,38,52,47,32,52,48,53,40,53,50,53,61,66,72,51,96,59,65,68,67,60,53,50,51,52,52,50,37,51,56,49,35,55,52,36,50,54,52,51,55,46,52,55,46,57,50,53,55,50,54,54,51,52,52,54,52,49,55,54,49,52,54,49,50,56,58,61,77,73,110

Mean predicted aligned error: 15.85 Å

InterPro domains:
  IPR008024 YiaAB two helix [PF05360] (52-104)
  IPR008024 YiaAB two helix [PF05360] (115-167)
  IPR038972 Inner membrane protein YiaA-like [PTHR37290] (106-176)

Sequence (192 aa):
MKRYLAALAVRLGTIPEPAFAGITQDRAHRNSRSHDDNMANAPVIRRDTGAWRLQVWVSFAISVMLCGSGLAWLPGADLDRAFMVMGYVFCLSTAFALAKFIRDNQDRQVDTPMWRLVVWSGFALAMGLTGWGLWRMEIQPVWKAYLGVCWLYLISNVFTLAKMLRDAHEADLFEARLQGRREAMAASAEAQ

Secondary structure (DSSP, 8-state):
-HHHHHHHHTTS----GGGHHHHHHHHHHHHHHHHHHHHHT--------HHHHHHHHHHHHHHHHHHHHHHHH--S-HHHHHHHHHHHHHHHHHHHHHHHHHHHHHH-TT--HHHHHHHHHHHHHHHHHHHHHHHH----HHHHHHHHHHHHHHHHHHHHHHHHHHHHHHHHHHHHHHHHHHHHHHHHHTT-

Radius of gyration: 29.72 Å; Cα contacts (8 Å, |Δi|>4): 72; chains: 1; bounding box: 65×55×71 Å

Nearest PDB structures (foldseek):
  3zx6-assembly1_B  TM=3.116E-01  e=2.278E+00  Archaeoglobus fulgidus DSM 4304
  3zx6-assembly1_A  TM=2.749E-01  e=2.278E+00  Archaeoglobus fulgidus DSM 4304

pLDDT: mean 71.17, std 12.73, range [43.5, 89.25]